Protein AF-A0AAD8EBF3-F1 (afdb_monomer_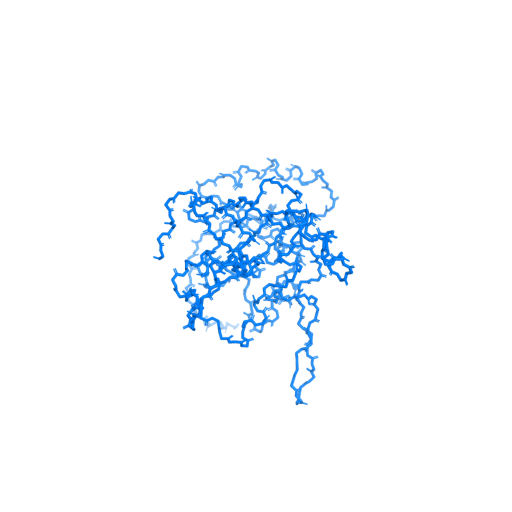lite)

pLDDT: mean 70.5, std 21.65, range [25.44, 96.75]

Organism: Diploptera punctata (NCBI:txid6984)

Secondary structure (DSSP, 8-state):
------------------TTTGGG----S-HHHHHHHHHHHHHHHHSTT-SHHHHHHHHHHHHH-HHHHHHHT-STT--SS-SSTT--HHHHHHHHHS---S--SBSEEEE--TTSPPEEEE-B-S--SSEEEEE-TT--HHHHHHHSPPHHHHS-SSSEEEEEETTEEEEEE-S-TTHHHHHHHHTTTTTT-TTTTTTTT---EEEEEEEETTS-EEEEEEETT----------------GGGS-HHHHHHHTTSTTPEEEESSSPPP-

Foldseek 3Di:
DDDDDDDDDDDDDDDPDPVPPLPLLAPPDDVVSVVVVCVVCVCQLPDVVHCNVVSVLSSLCVNLDVVQQVVQQVDPPDDQADPQPVTQCLSVCSVFQSGSHQFQEEAWDFDDDPPGGTDTRGHRDAQTQEAEFEDAPDDDPVSCNRNQHYCSRLQHQAQKYWYQQNNWTKIKGAPPRCPRVVVVVVVVVVVPCPPVCVVPPVKDWGWMWIATPVGDIWIKTKTLHDDPDDPPDDDDDDPPPCVPPDSVRVRVCSNRVRIDIDTPDDPPDD

InterPro domains:
  IPR025257 Deubiquitinating enzyme MINDY-3/4, conserved domain [PF13898] (44-265)
  IPR025257 Deubiquitinating enzyme MINDY-3/4, conserved domain [SM01174] (14-265)
  IPR039785 Deubiquitinating enzyme MINDY-3/4 [PTHR12473] (42-268)

Structure (mmCIF, N/CA/C/O backbone):
data_AF-A0AAD8EBF3-F1
#
_entry.id   AF-A0AAD8EBF3-F1
#
loop_
_atom_site.group_PDB
_atom_site.id
_atom_site.type_symbol
_atom_site.label_atom_id
_atom_site.label_alt_id
_atom_site.label_comp_id
_atom_site.label_asym_id
_atom_site.label_entity_id
_atom_site.label_seq_id
_atom_site.pdbx_PDB_ins_code
_atom_site.Cartn_x
_atom_site.Cartn_y
_atom_site.Cartn_z
_atom_site.occupancy
_atom_site.B_iso_or_equiv
_atom_site.auth_seq_id
_atom_site.auth_comp_id
_atom_site.auth_asym_id
_atom_site.auth_atom_id
_atom_site.pdbx_PDB_model_num
ATOM 1 N N . MET A 1 1 ? -11.527 18.461 49.316 1.00 34.12 1 MET A N 1
ATOM 2 C CA . MET A 1 1 ? -10.527 17.462 49.733 1.00 34.12 1 MET A CA 1
ATOM 3 C C . MET A 1 1 ? -9.857 16.969 48.468 1.00 34.12 1 MET A C 1
ATOM 5 O O . MET A 1 1 ? -10.525 16.390 47.624 1.00 34.12 1 MET A O 1
ATOM 9 N N . ALA A 1 2 ? -8.606 17.379 48.277 1.00 33.03 2 ALA A N 1
ATOM 10 C CA . ALA A 1 2 ? -7.754 16.949 47.179 1.00 33.03 2 ALA A CA 1
ATOM 11 C C . ALA A 1 2 ? -7.381 15.469 47.341 1.00 33.03 2 ALA A C 1
ATOM 13 O O . ALA A 1 2 ? -7.424 14.970 48.464 1.00 33.03 2 ALA A O 1
ATOM 14 N N . LEU A 1 3 ? -6.998 14.822 46.238 1.00 27.41 3 LEU A N 1
ATOM 15 C CA . LEU A 1 3 ? -5.706 14.142 46.071 1.00 27.41 3 LEU A CA 1
ATOM 16 C C . LEU A 1 3 ? -5.575 13.665 44.606 1.00 27.41 3 LEU A C 1
ATOM 18 O O . LEU A 1 3 ? -6.179 12.683 44.192 1.00 27.41 3 LEU A O 1
ATOM 22 N N . LEU A 1 4 ? -4.787 14.409 43.826 1.00 32.44 4 LEU A N 1
ATOM 23 C CA . LEU A 1 4 ? -3.770 13.833 42.929 1.00 32.44 4 LEU A CA 1
ATOM 24 C C . LEU A 1 4 ? -2.542 13.493 43.817 1.00 32.44 4 LEU A C 1
ATOM 26 O O . LEU A 1 4 ? -2.479 14.086 44.901 1.00 32.44 4 LEU A O 1
ATOM 30 N N . PRO A 1 5 ? -1.558 12.642 43.431 1.00 37.16 5 PRO A N 1
ATOM 31 C CA . PRO A 1 5 ? -1.078 12.456 42.051 1.00 37.16 5 PRO A CA 1
ATOM 32 C C . PRO A 1 5 ? -0.589 11.040 41.668 1.00 37.16 5 PRO A C 1
ATOM 34 O O . PRO A 1 5 ? -0.243 10.226 42.516 1.00 37.16 5 PRO A O 1
ATOM 37 N N . ILE A 1 6 ? -0.441 10.798 40.363 1.00 30.25 6 ILE A N 1
ATOM 38 C CA . ILE A 1 6 ? 0.678 10.004 39.836 1.00 30.25 6 ILE A CA 1
ATOM 39 C C . ILE A 1 6 ? 1.245 10.811 38.666 1.00 30.25 6 ILE A C 1
ATOM 41 O O . ILE A 1 6 ? 0.594 10.970 37.634 1.00 30.25 6 ILE A O 1
ATOM 45 N N . GLU A 1 7 ? 2.413 11.408 38.893 1.00 32.22 7 GLU A N 1
ATOM 46 C CA . GLU A 1 7 ? 3.279 11.903 37.829 1.00 32.22 7 GLU A CA 1
ATOM 47 C C . GLU A 1 7 ? 3.945 10.696 37.165 1.00 32.22 7 GLU A C 1
ATOM 49 O O . GLU A 1 7 ? 4.505 9.859 37.861 1.00 32.22 7 GLU A O 1
ATOM 54 N N . ASP A 1 8 ? 3.944 10.664 35.835 1.00 26.91 8 ASP A N 1
ATOM 55 C CA . ASP A 1 8 ? 5.146 10.303 35.090 1.00 26.91 8 ASP A CA 1
ATOM 56 C C . ASP A 1 8 ? 5.220 11.181 33.839 1.00 26.91 8 ASP A C 1
ATOM 58 O O . ASP A 1 8 ? 4.409 11.112 32.913 1.00 26.91 8 ASP A O 1
ATOM 62 N N . LYS A 1 9 ? 6.183 12.102 33.884 1.00 35.28 9 LYS A N 1
ATOM 63 C CA . LYS A 1 9 ? 6.579 12.976 32.785 1.00 35.28 9 LYS A CA 1
ATOM 64 C C . LYS A 1 9 ? 7.419 12.170 31.805 1.00 35.28 9 LYS A C 1
ATOM 66 O O . LYS A 1 9 ? 8.467 11.678 32.196 1.00 35.28 9 LYS A O 1
ATOM 71 N N . LEU A 1 10 ? 7.031 12.182 30.533 1.00 27.52 10 LEU A N 1
ATOM 72 C CA . LEU A 1 10 ? 7.921 12.266 29.368 1.00 27.52 10 LEU A CA 1
ATOM 73 C C . LEU A 1 10 ? 7.047 12.554 28.136 1.00 27.52 10 LEU A C 1
ATOM 75 O O . LEU A 1 10 ? 6.350 11.681 27.638 1.00 27.52 10 LEU A O 1
ATOM 79 N N . TYR A 1 11 ? 7.056 13.800 27.663 1.00 28.73 11 TYR A N 1
ATOM 80 C CA . TYR A 1 11 ? 7.705 14.183 26.400 1.00 28.73 11 TYR A CA 1
ATOM 81 C C . TYR A 1 11 ? 7.011 15.365 25.695 1.00 28.73 11 TYR A C 1
ATOM 83 O O . TYR A 1 11 ? 5.852 15.311 25.299 1.00 28.73 11 TYR A O 1
ATOM 91 N N . VAL A 1 12 ? 7.813 16.429 25.595 1.00 25.44 12 VAL A N 1
ATOM 92 C CA . VAL A 1 12 ? 7.900 17.525 24.616 1.00 25.44 12 VAL A CA 1
ATOM 93 C C . VAL A 1 12 ? 6.605 18.158 24.102 1.00 25.44 12 VAL A C 1
ATOM 95 O O . VAL A 1 12 ? 5.919 17.672 23.207 1.00 25.44 12 VAL A O 1
ATOM 98 N N . GLY A 1 13 ? 6.364 19.370 24.607 1.00 33.78 13 GLY A N 1
ATOM 99 C CA . GLY A 1 13 ? 5.485 20.334 23.972 1.00 33.78 13 GLY A CA 1
ATOM 100 C C . GLY A 1 13 ? 6.110 20.882 22.694 1.00 33.78 13 GLY A C 1
ATOM 101 O O . GLY A 1 13 ? 7.195 21.442 22.738 1.00 33.78 13 GLY A O 1
ATOM 102 N N . HIS A 1 14 ? 5.391 20.730 21.586 1.00 30.55 14 HIS A N 1
ATOM 103 C CA . HIS A 1 14 ? 5.229 21.729 20.530 1.00 30.55 14 HIS A CA 1
ATOM 104 C C . HIS A 1 14 ? 4.191 21.213 19.535 1.00 30.55 14 HIS A C 1
ATOM 106 O O . HIS A 1 14 ? 4.546 20.647 18.518 1.00 30.55 14 HIS A O 1
ATOM 112 N N . PHE A 1 15 ? 2.905 21.439 19.796 1.00 29.00 15 PHE A N 1
ATOM 113 C CA . PHE A 1 15 ? 1.927 21.561 18.715 1.00 29.00 15 PHE A CA 1
ATOM 114 C C . PHE A 1 15 ? 0.886 22.587 19.145 1.00 29.00 15 PHE A C 1
ATOM 116 O O . PHE A 1 15 ? 0.034 22.324 19.992 1.00 29.00 15 PHE A O 1
ATOM 123 N N . HIS A 1 16 ? 0.989 23.792 18.580 1.00 26.45 16 HIS A N 1
ATOM 124 C CA . HIS A 1 16 ? -0.084 24.775 18.624 1.00 26.45 16 HIS A CA 1
ATOM 125 C C . HIS A 1 16 ? -1.284 24.188 17.878 1.00 26.45 16 HIS A C 1
ATOM 127 O O . HIS A 1 16 ? -1.422 24.298 16.663 1.00 26.45 16 HIS A O 1
ATOM 133 N N . PHE A 1 17 ? -2.139 23.506 18.630 1.00 36.06 17 PHE A N 1
ATOM 134 C CA . PHE A 1 17 ? -3.442 23.059 18.183 1.00 36.06 17 PHE A CA 1
ATOM 135 C C . PHE A 1 17 ? -4.265 24.323 17.918 1.00 36.06 17 PHE A C 1
ATOM 137 O O . PHE A 1 17 ? -4.613 25.025 18.863 1.00 36.06 17 PHE A O 1
ATOM 144 N N . PHE A 1 18 ? -4.528 24.670 16.655 1.00 35.97 18 PHE A N 1
ATOM 145 C CA . PHE A 1 18 ? -5.465 25.746 16.323 1.00 35.97 18 PHE A CA 1
ATOM 146 C C . PHE A 1 18 ? -6.891 25.207 16.515 1.00 35.97 18 PHE A C 1
ATOM 148 O O . PHE A 1 18 ? -7.399 24.528 15.621 1.00 35.97 18 PHE A O 1
ATOM 155 N N . PRO A 1 19 ? -7.576 25.490 17.641 1.00 36.47 19 PRO A N 1
ATOM 156 C CA . PRO A 1 19 ? -8.791 24.767 18.032 1.00 36.47 19 PRO A CA 1
ATOM 157 C C . PRO A 1 19 ? -9.993 25.081 17.129 1.00 36.47 19 PRO A C 1
ATOM 159 O O . PRO A 1 19 ? -10.991 24.372 17.153 1.00 36.47 19 PRO A O 1
ATOM 162 N N . ASN A 1 20 ? -9.889 26.135 16.311 1.00 36.44 20 ASN A N 1
ATOM 163 C CA . ASN A 1 20 ? -11.008 26.705 15.562 1.00 36.44 20 ASN A CA 1
ATOM 164 C C . ASN A 1 20 ? -10.973 26.429 14.047 1.00 36.44 20 ASN A C 1
ATOM 166 O O . ASN A 1 20 ? -11.857 26.908 13.341 1.00 36.44 20 ASN A O 1
ATOM 170 N N . LYS A 1 21 ? -9.977 25.695 13.523 1.00 41.97 21 LYS A N 1
ATOM 171 C CA . LYS A 1 21 ? -9.887 25.370 12.079 1.00 41.97 21 LYS A CA 1
ATOM 172 C C . LYS A 1 21 ? -10.129 23.892 11.750 1.00 41.97 21 LYS A C 1
ATOM 174 O O . LYS A 1 21 ? -10.466 23.573 10.615 1.00 41.97 21 LYS A O 1
ATOM 179 N N . THR A 1 22 ? -10.014 22.996 12.726 1.00 41.78 22 THR A N 1
ATOM 180 C CA . THR A 1 22 ? -10.094 21.537 12.517 1.00 41.78 22 THR A CA 1
ATOM 181 C C . THR A 1 22 ? -11.527 20.996 12.463 1.00 41.78 22 THR A C 1
ATOM 183 O O . THR A 1 22 ? -11.740 19.848 12.084 1.00 41.78 22 THR A O 1
ATOM 186 N N . SER A 1 23 ? -12.528 21.815 12.794 1.00 36.41 23 SER A N 1
ATOM 187 C CA . SER A 1 23 ? -13.951 21.446 12.805 1.00 36.41 23 SER A CA 1
ATOM 188 C C . SER A 1 23 ? -14.561 21.206 11.416 1.00 36.41 23 SER A C 1
ATOM 190 O O . SER A 1 23 ? -15.678 20.703 11.331 1.00 36.41 23 SER A O 1
ATOM 192 N N . TYR A 1 24 ? -13.833 21.497 10.334 1.00 41.88 24 TYR A N 1
ATOM 193 C CA . TYR A 1 24 ? -14.292 21.293 8.951 1.00 41.88 24 TYR A CA 1
ATOM 194 C C . TYR A 1 24 ? -13.655 20.091 8.252 1.00 41.88 24 TYR A C 1
ATOM 196 O O . TYR A 1 24 ? -13.873 19.880 7.062 1.00 41.88 24 TYR A O 1
ATOM 204 N N . LEU A 1 25 ? -12.893 19.272 8.975 1.00 43.19 25 LEU A N 1
ATOM 205 C CA . LEU A 1 25 ? -12.173 18.133 8.414 1.00 43.19 25 LEU A CA 1
ATOM 206 C C . LEU A 1 25 ? -13.073 16.888 8.273 1.00 43.19 25 LEU A C 1
ATOM 208 O O . LEU A 1 25 ? -12.715 15.783 8.668 1.00 43.19 25 LEU A O 1
ATOM 212 N N . CYS A 1 26 ? -14.279 17.089 7.742 1.00 36.69 26 CYS A N 1
ATOM 213 C CA . CYS A 1 26 ? -15.182 16.029 7.321 1.00 36.69 26 CYS A CA 1
ATOM 214 C C . CYS A 1 26 ? -15.235 16.070 5.796 1.00 36.69 26 CYS A C 1
ATOM 216 O O . CYS A 1 26 ? -15.809 16.994 5.217 1.00 36.69 26 CYS A O 1
ATOM 218 N N . ILE A 1 27 ? -14.624 15.086 5.131 1.00 43.16 27 ILE A N 1
ATOM 219 C CA . ILE A 1 27 ? -14.721 14.945 3.675 1.00 43.16 27 ILE A CA 1
ATOM 220 C C . ILE A 1 27 ? -16.112 14.372 3.367 1.00 43.16 27 ILE A C 1
ATOM 222 O O . ILE A 1 27 ? -16.281 13.192 3.071 1.00 43.16 27 ILE A O 1
ATOM 226 N N . SER A 1 28 ? -17.148 15.203 3.495 1.00 36.84 28 SER A N 1
ATOM 227 C CA . SER A 1 28 ? -18.494 14.867 3.036 1.00 36.84 28 SER A CA 1
ATOM 228 C C . SER A 1 28 ? -18.670 15.388 1.613 1.00 36.84 28 SER A C 1
ATOM 230 O O . SER A 1 28 ? -18.714 16.602 1.434 1.00 36.84 28 SER A O 1
ATOM 232 N N . GLY A 1 29 ? -18.746 14.467 0.645 1.00 39.53 29 GLY A N 1
ATOM 233 C CA . GLY A 1 29 ? -19.371 14.485 -0.699 1.00 39.53 29 GLY A CA 1
ATOM 234 C C . GLY A 1 29 ? -19.549 15.756 -1.552 1.00 39.53 29 GLY A C 1
ATOM 235 O O . GLY A 1 29 ? -20.146 15.655 -2.617 1.00 39.53 29 GLY A O 1
ATOM 236 N N . ASN A 1 30 ? -19.077 16.934 -1.153 1.00 39.66 30 ASN A N 1
ATOM 237 C CA . ASN A 1 30 ? -19.271 18.201 -1.847 1.00 39.66 30 ASN A CA 1
ATOM 238 C C . ASN A 1 30 ? -17.920 18.691 -2.377 1.00 39.66 30 ASN A C 1
ATOM 240 O O . ASN A 1 30 ? -17.113 19.259 -1.639 1.00 39.66 30 ASN A O 1
ATOM 244 N N . CYS A 1 31 ? -17.677 18.485 -3.673 1.00 41.56 31 CYS A N 1
ATOM 245 C CA . CYS A 1 31 ? -16.420 18.820 -4.352 1.00 41.56 31 CYS A CA 1
ATOM 246 C C . CYS A 1 31 ? -16.008 20.298 -4.189 1.00 41.56 31 CYS A C 1
ATOM 248 O O . CYS A 1 31 ? -14.820 20.606 -4.155 1.00 41.56 31 CYS A O 1
ATOM 250 N N . ASN A 1 32 ? -16.974 21.207 -4.013 1.00 42.41 32 ASN A N 1
ATOM 251 C CA . ASN A 1 32 ? -16.706 22.635 -3.819 1.00 42.41 32 ASN A CA 1
ATOM 252 C C . ASN A 1 32 ? -16.064 22.941 -2.453 1.00 42.41 32 ASN A C 1
ATOM 254 O O . ASN A 1 32 ? -15.163 23.770 -2.382 1.00 42.41 32 ASN A O 1
ATOM 258 N N . LEU A 1 33 ? -16.463 22.249 -1.377 1.00 50.31 33 LEU A N 1
ATOM 259 C CA . LEU A 1 33 ? -15.840 22.416 -0.054 1.00 50.31 33 LEU A CA 1
ATOM 260 C C . LEU A 1 33 ? -14.400 21.900 -0.042 1.00 50.31 33 LEU A C 1
ATOM 262 O O . LEU A 1 33 ? -13.540 22.535 0.558 1.00 50.31 33 LEU A O 1
ATOM 266 N N . PHE A 1 34 ? -14.132 20.798 -0.746 1.00 48.59 34 PHE A N 1
ATOM 267 C CA . PHE A 1 34 ? -12.778 20.271 -0.908 1.00 48.59 34 PHE A CA 1
ATOM 268 C C . PHE A 1 34 ? -11.872 21.258 -1.656 1.00 48.59 34 PHE A C 1
ATOM 270 O O . PHE A 1 34 ? -10.749 21.497 -1.228 1.00 48.59 34 PHE A O 1
ATOM 277 N N . TYR A 1 35 ? -12.376 21.893 -2.717 1.00 48.53 35 TYR A N 1
ATOM 278 C CA . TYR A 1 35 ? -11.633 22.898 -3.479 1.00 48.53 35 TYR A CA 1
ATOM 279 C C . TYR A 1 35 ? -11.293 24.150 -2.649 1.00 48.53 35 TYR A C 1
ATOM 281 O O . TYR A 1 35 ? -10.143 24.586 -2.642 1.00 48.53 35 TYR A O 1
ATOM 289 N N . TYR A 1 36 ? -12.255 24.700 -1.895 1.00 52.25 36 TYR A N 1
ATOM 290 C CA . TYR A 1 36 ? -11.995 25.849 -1.014 1.00 52.25 36 TYR A CA 1
ATOM 291 C C . TYR A 1 36 ? -11.087 25.494 0.169 1.00 52.25 36 TYR A C 1
ATOM 293 O O . TYR A 1 36 ? -10.229 26.293 0.539 1.00 52.25 36 TYR A O 1
ATOM 301 N N . PHE A 1 37 ? -11.244 24.299 0.742 1.00 59.44 37 PHE A N 1
ATOM 302 C CA . PHE A 1 37 ? -10.369 23.786 1.795 1.00 59.44 37 PHE A CA 1
ATOM 303 C C . PHE A 1 37 ? -8.932 23.626 1.291 1.00 59.44 37 PHE A C 1
ATOM 305 O O . PHE A 1 37 ? -8.002 24.100 1.942 1.00 59.44 37 PHE A O 1
ATOM 312 N N . TYR A 1 38 ? -8.768 23.021 0.109 1.00 56.59 38 TYR A N 1
ATOM 313 C CA . TYR A 1 38 ? -7.481 22.875 -0.555 1.00 56.59 38 TYR A CA 1
ATOM 314 C C . TYR A 1 38 ? -6.855 24.249 -0.773 1.00 56.59 38 TYR A C 1
ATOM 316 O O . TYR A 1 38 ? -5.818 24.509 -0.193 1.00 56.59 38 TYR A O 1
ATOM 324 N N . LEU A 1 39 ? -7.510 25.189 -1.461 1.00 57.69 39 LEU A N 1
ATOM 325 C CA . LEU A 1 39 ? -6.940 26.524 -1.704 1.00 57.69 39 LEU A CA 1
ATOM 326 C C . LEU A 1 39 ? -6.590 27.311 -0.429 1.00 57.69 39 LEU A C 1
ATOM 328 O O . LEU A 1 39 ? -5.615 28.058 -0.425 1.00 57.69 39 LEU A O 1
ATOM 332 N N . PHE A 1 40 ? -7.367 27.167 0.648 1.00 58.28 40 PHE A N 1
ATOM 333 C CA . PHE A 1 40 ? -7.144 27.920 1.886 1.00 58.28 40 PHE A CA 1
ATOM 334 C C . PHE A 1 40 ? -6.034 27.332 2.771 1.00 58.28 40 PHE A C 1
ATOM 336 O O . PHE A 1 40 ? -5.461 28.047 3.592 1.00 58.28 40 PHE A O 1
ATOM 343 N N . ILE A 1 41 ? -5.744 26.034 2.637 1.00 63.22 41 ILE A N 1
ATOM 344 C CA . ILE A 1 41 ? -4.797 25.309 3.502 1.00 63.22 41 ILE A CA 1
ATOM 345 C C . ILE A 1 41 ? -3.606 24.772 2.697 1.00 63.22 41 ILE A C 1
ATOM 347 O O . ILE A 1 41 ? -2.627 24.348 3.290 1.00 63.22 41 ILE A O 1
ATOM 351 N N . PHE A 1 42 ? -3.623 24.865 1.365 1.00 65.31 42 PHE A N 1
ATOM 352 C CA . PHE A 1 42 ? -2.561 24.412 0.458 1.00 65.31 42 PHE A CA 1
ATOM 353 C C . PHE A 1 42 ? -1.181 24.918 0.874 1.00 65.31 42 PHE A C 1
ATOM 355 O O . PHE A 1 42 ? -0.262 24.125 1.032 1.00 65.31 42 PHE A O 1
ATOM 362 N N . PHE A 1 43 ? -1.064 26.208 1.197 1.00 64.81 43 PHE A N 1
ATOM 363 C CA . PHE A 1 43 ? 0.190 26.775 1.697 1.00 64.81 43 PHE A CA 1
ATOM 364 C C . PHE A 1 43 ? 0.668 26.132 3.009 1.00 64.81 43 PHE A C 1
ATOM 366 O O . PHE A 1 43 ? 1.861 26.038 3.238 1.00 64.81 43 PHE A O 1
ATOM 373 N N . GLN A 1 44 ? -0.240 25.638 3.856 1.00 64.50 44 GLN A N 1
ATOM 374 C CA . GLN A 1 44 ? 0.099 24.895 5.075 1.00 64.50 44 GLN A CA 1
ATOM 375 C C . GLN A 1 44 ? 0.523 23.442 4.786 1.00 64.50 44 GLN A C 1
ATOM 377 O O . GLN A 1 44 ? 1.168 22.821 5.632 1.00 64.50 44 GLN A O 1
ATOM 382 N N . PHE A 1 45 ? 0.133 22.892 3.629 1.00 65.50 45 PHE A N 1
ATOM 383 C CA . PHE A 1 45 ? 0.573 21.580 3.148 1.00 65.50 45 PHE A CA 1
ATOM 384 C C . PHE A 1 45 ? 1.951 21.629 2.484 1.00 65.50 45 PHE A C 1
ATOM 386 O O . PHE A 1 45 ? 2.674 20.642 2.577 1.00 65.50 45 PHE A O 1
ATOM 393 N N . GLU A 1 46 ? 2.289 22.742 1.829 1.00 67.00 46 GLU A N 1
ATOM 394 C CA . GLU A 1 46 ? 3.549 22.916 1.092 1.00 67.00 46 GLU A CA 1
ATOM 395 C C . GLU A 1 46 ? 4.681 23.559 1.899 1.00 67.00 46 GLU A C 1
ATOM 397 O O . GLU A 1 46 ? 5.827 23.513 1.462 1.00 67.00 46 GLU A O 1
ATOM 402 N N . ASP A 1 47 ? 4.384 24.167 3.051 1.00 70.12 47 ASP A N 1
ATOM 403 C CA . ASP A 1 47 ? 5.419 24.746 3.912 1.00 70.12 47 ASP A CA 1
ATOM 404 C C . ASP A 1 47 ? 6.408 23.652 4.360 1.00 70.12 47 ASP A C 1
ATOM 406 O O . ASP A 1 47 ? 5.996 22.529 4.657 1.00 70.12 47 ASP A O 1
ATOM 410 N N . GLU A 1 48 ? 7.704 23.956 4.435 1.00 68.31 48 GLU A N 1
ATOM 411 C CA . GLU A 1 48 ? 8.737 23.039 4.937 1.00 68.31 48 GLU A CA 1
ATOM 412 C C . GLU A 1 48 ? 9.397 23.663 6.180 1.00 68.31 48 GLU A C 1
ATOM 414 O O . GLU A 1 48 ? 9.993 24.737 6.062 1.00 68.31 48 GLU A O 1
ATOM 419 N N . PRO A 1 49 ? 9.328 23.043 7.381 1.00 63.69 49 PRO A N 1
ATOM 420 C CA . PRO A 1 49 ? 8.666 21.784 7.754 1.00 63.69 49 PRO A CA 1
ATOM 421 C C . PRO A 1 49 ? 7.191 21.989 8.169 1.00 63.69 49 PRO A C 1
ATOM 423 O O . PRO A 1 49 ? 6.880 22.306 9.320 1.00 63.69 49 PRO A O 1
ATOM 426 N N . GLY A 1 50 ? 6.255 21.808 7.240 1.00 68.12 50 GLY A N 1
ATOM 427 C CA . GLY A 1 50 ? 4.826 22.039 7.448 1.00 68.12 50 GLY A CA 1
ATOM 428 C C . GLY A 1 50 ? 4.070 20.817 7.985 1.00 68.12 50 GLY A C 1
ATOM 429 O O . GLY A 1 50 ? 4.464 19.670 7.770 1.00 68.12 50 GLY A O 1
ATOM 430 N N . PRO A 1 51 ? 2.924 21.018 8.661 1.00 78.50 51 PRO A N 1
ATOM 431 C CA . PRO A 1 51 ? 2.129 19.943 9.257 1.00 78.50 51 PRO A CA 1
ATOM 432 C C . PRO A 1 51 ? 1.244 19.195 8.239 1.00 78.50 51 PRO A C 1
ATOM 434 O O . PRO A 1 51 ? 0.274 18.548 8.636 1.00 78.50 51 PRO A O 1
ATOM 437 N N . GLY A 1 52 ? 1.517 19.297 6.935 1.00 78.75 52 GLY A N 1
ATOM 438 C CA . GLY A 1 52 ? 0.633 18.809 5.874 1.00 78.75 52 GLY A CA 1
ATOM 439 C C . GLY A 1 52 ? 0.281 17.324 5.996 1.00 78.75 52 GLY A C 1
ATOM 440 O O . GLY A 1 52 ? -0.893 16.953 6.022 1.00 78.75 52 GLY A O 1
ATOM 441 N N . SER A 1 53 ? 1.281 16.462 6.163 1.00 78.81 53 SER A N 1
ATOM 442 C CA . SER A 1 53 ? 1.075 15.017 6.346 1.00 78.81 53 SER A CA 1
ATOM 443 C C . SER A 1 53 ? 0.207 14.698 7.573 1.00 78.81 53 SER A C 1
ATOM 445 O O . SER A 1 53 ? -0.708 13.875 7.494 1.00 78.81 53 SER A O 1
ATOM 447 N N . LEU A 1 54 ? 0.421 15.408 8.685 1.00 82.56 54 LEU A N 1
ATOM 448 C CA . LEU A 1 54 ? -0.379 15.272 9.905 1.00 82.56 54 LEU A CA 1
ATOM 449 C C . LEU A 1 54 ? -1.826 15.727 9.696 1.00 82.56 54 LEU A C 1
ATOM 451 O O . LEU A 1 54 ? -2.749 15.061 10.160 1.00 82.56 54 LEU A O 1
ATOM 455 N N . LEU A 1 55 ? -2.046 16.837 8.987 1.00 82.31 55 LEU A N 1
ATOM 456 C CA . LEU A 1 55 ? -3.390 17.329 8.676 1.00 82.31 55 LEU A CA 1
ATOM 457 C C . LEU A 1 55 ? -4.168 16.327 7.813 1.00 82.31 55 LEU A C 1
ATOM 459 O O . LEU A 1 55 ? -5.341 16.071 8.092 1.00 82.31 55 LEU A O 1
ATOM 463 N N . ILE A 1 56 ? -3.517 15.709 6.822 1.00 82.06 56 ILE A N 1
ATOM 464 C CA . ILE A 1 56 ? -4.116 14.619 6.037 1.00 82.06 56 ILE A CA 1
ATOM 465 C C . ILE A 1 56 ? -4.457 13.428 6.936 1.00 82.06 56 ILE A C 1
ATOM 467 O O . ILE A 1 56 ? -5.586 12.937 6.879 1.00 82.06 56 ILE A O 1
ATOM 471 N N . LEU A 1 57 ? -3.546 12.994 7.809 1.00 86.00 57 LEU A N 1
ATOM 472 C CA . LEU A 1 57 ? -3.813 11.879 8.719 1.00 86.00 57 LEU A CA 1
ATOM 473 C C . LEU A 1 57 ? -5.014 12.167 9.628 1.00 86.00 57 LEU A C 1
ATOM 475 O O . LEU A 1 57 ? -5.929 11.346 9.728 1.00 86.00 57 LEU A O 1
ATOM 479 N N . TYR A 1 58 ? -5.061 13.352 10.241 1.00 84.69 58 TYR A N 1
ATOM 480 C CA . TYR A 1 58 ? -6.212 13.763 11.040 1.00 84.69 58 TYR A CA 1
ATOM 481 C C . TYR A 1 58 ? -7.496 13.762 10.208 1.00 84.69 58 TYR A C 1
ATOM 483 O O . TYR A 1 58 ? -8.530 13.321 10.705 1.00 84.69 58 TYR A O 1
ATOM 491 N N . SER A 1 59 ? -7.444 14.173 8.937 1.00 83.31 59 SER A N 1
ATOM 492 C CA . SER A 1 59 ? -8.622 14.177 8.060 1.00 83.31 59 SER A CA 1
ATOM 493 C C . SER A 1 59 ? -9.187 12.785 7.832 1.00 83.31 59 SER A C 1
ATOM 495 O O . SER A 1 59 ? -10.401 12.587 7.932 1.00 83.31 59 SER A O 1
ATOM 497 N N . ALA A 1 60 ? -8.313 11.802 7.623 1.00 85.06 60 ALA A N 1
ATOM 498 C CA . ALA A 1 60 ? -8.706 10.414 7.464 1.00 85.06 60 ALA A CA 1
ATOM 499 C C . ALA A 1 60 ? -9.282 9.849 8.773 1.00 85.06 60 ALA A C 1
ATOM 501 O O . ALA A 1 60 ? -10.346 9.225 8.765 1.00 85.06 60 ALA A O 1
ATOM 502 N N . VAL A 1 61 ? -8.641 10.138 9.913 1.00 86.25 61 VAL A N 1
ATOM 503 C CA . VAL A 1 61 ? -9.102 9.705 11.243 1.00 86.25 61 VAL A CA 1
ATOM 504 C C . VAL A 1 61 ? -10.471 10.292 11.584 1.00 86.25 61 VAL A C 1
ATOM 506 O O . VAL A 1 61 ? -11.344 9.561 12.054 1.00 86.25 61 VAL A O 1
ATOM 509 N N . PHE A 1 62 ? -10.698 11.584 11.335 1.00 84.25 62 PHE A N 1
ATOM 510 C CA . PHE A 1 62 ? -11.991 12.221 11.593 1.00 84.25 62 PHE A CA 1
ATOM 511 C C . PHE A 1 62 ? -13.076 11.739 10.628 1.00 84.25 62 PHE A C 1
ATOM 513 O O . PHE A 1 62 ? -14.195 11.483 11.071 1.00 84.25 62 PHE A O 1
ATOM 520 N N . THR A 1 63 ? -12.742 11.522 9.352 1.00 83.38 63 THR A N 1
ATOM 521 C CA . THR A 1 63 ? -13.683 10.986 8.354 1.00 83.38 63 THR A CA 1
ATOM 522 C C . THR A 1 63 ? -14.120 9.557 8.697 1.00 83.38 63 THR A C 1
ATOM 524 O O . THR A 1 63 ? -15.303 9.227 8.597 1.00 83.38 63 THR A O 1
ATOM 527 N N . ARG A 1 64 ? -13.199 8.701 9.162 1.00 87.06 64 ARG A N 1
ATOM 528 C CA . ARG A 1 64 ? -13.536 7.352 9.649 1.00 87.06 64 ARG A CA 1
ATOM 529 C C . ARG A 1 64 ? -14.245 7.392 11.006 1.00 87.06 64 ARG A C 1
ATOM 531 O O . ARG A 1 64 ? -15.162 6.602 11.236 1.00 87.06 64 ARG A O 1
ATOM 538 N N . GLY A 1 65 ? -13.853 8.324 11.870 1.00 83.50 65 GLY A N 1
ATOM 539 C CA . GLY A 1 65 ? -14.338 8.514 13.234 1.00 83.50 65 GLY A CA 1
ATOM 540 C C . GLY A 1 65 ? -13.490 7.763 14.265 1.00 83.50 65 GLY A C 1
ATOM 541 O O . GLY A 1 65 ? -13.269 6.559 14.142 1.00 83.50 65 GLY A O 1
ATOM 542 N N . ILE A 1 66 ? -13.071 8.453 15.332 1.00 87.12 66 ILE A N 1
ATOM 543 C CA . ILE A 1 66 ? -12.148 7.925 16.359 1.00 87.12 66 ILE A CA 1
ATOM 544 C C . ILE A 1 66 ? -12.597 6.576 16.956 1.00 87.12 66 ILE A C 1
ATOM 546 O O . ILE A 1 66 ? -11.762 5.673 17.030 1.00 87.12 66 ILE A O 1
ATOM 550 N N . PRO A 1 67 ? -13.872 6.367 17.357 1.00 89.88 67 PRO A N 1
ATOM 551 C CA . PRO A 1 67 ? -14.294 5.076 17.906 1.00 89.88 67 PRO A CA 1
ATOM 552 C C . PRO A 1 67 ? -14.159 3.930 16.899 1.00 89.88 67 PRO A C 1
ATOM 554 O O . PRO A 1 67 ? -13.808 2.818 17.276 1.00 89.88 67 PRO A O 1
ATOM 557 N N . ARG A 1 68 ? -14.398 4.210 15.610 1.00 89.25 68 ARG A N 1
ATOM 558 C CA . ARG A 1 68 ? -14.272 3.223 14.534 1.00 89.25 68 ARG A CA 1
ATOM 559 C C . ARG A 1 68 ? -12.815 2.927 14.215 1.00 89.25 68 ARG A C 1
ATOM 561 O O . ARG A 1 68 ? -12.491 1.767 14.048 1.00 89.25 68 ARG A O 1
ATOM 568 N N . VAL A 1 69 ? -11.942 3.937 14.206 1.00 90.31 69 VAL A N 1
ATOM 569 C CA . VAL A 1 69 ? -10.492 3.724 14.058 1.00 90.31 69 VAL A CA 1
ATOM 570 C C . VAL A 1 69 ? -9.960 2.842 15.188 1.00 90.31 69 VAL A C 1
ATO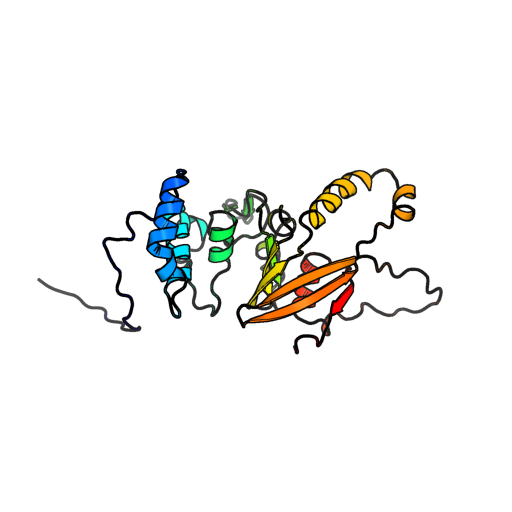M 572 O O . VAL A 1 69 ? -9.230 1.899 14.923 1.00 90.31 69 VAL A O 1
ATOM 575 N N . LYS A 1 70 ? -10.364 3.091 16.442 1.00 90.12 70 LYS A N 1
ATOM 576 C CA . LYS A 1 70 ? -9.971 2.238 17.577 1.00 90.12 70 LYS A CA 1
ATOM 577 C C . LYS A 1 70 ? -10.469 0.799 17.434 1.00 90.12 70 LYS A C 1
ATOM 579 O O . LYS A 1 70 ? -9.730 -0.115 17.765 1.00 90.12 70 LYS A O 1
ATOM 584 N N . ALA A 1 71 ? -11.695 0.613 16.947 1.00 90.50 71 ALA A N 1
ATOM 585 C CA . ALA A 1 71 ? -12.241 -0.714 16.676 1.00 90.50 71 ALA A CA 1
ATOM 586 C C . ALA A 1 71 ? -11.534 -1.410 15.498 1.00 90.50 71 ALA A C 1
ATOM 588 O O . ALA A 1 71 ? -11.325 -2.612 15.553 1.00 90.50 71 ALA A O 1
ATOM 589 N N . ASP A 1 72 ? -11.140 -0.665 14.459 1.00 91.88 72 ASP A N 1
ATOM 590 C CA . ASP A 1 72 ? -10.445 -1.208 13.284 1.00 91.88 72 ASP A CA 1
ATOM 591 C C . ASP A 1 72 ? -9.060 -1.781 13.635 1.00 91.88 72 ASP A C 1
ATOM 593 O O . ASP A 1 72 ? -8.623 -2.723 12.983 1.00 91.88 72 ASP A O 1
ATOM 597 N N . LEU A 1 73 ? -8.379 -1.226 14.648 1.00 89.31 73 LEU A N 1
ATOM 598 C CA . LEU A 1 73 ? -7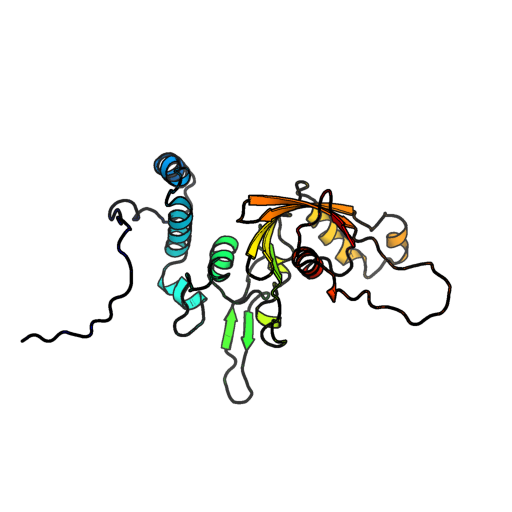.039 -1.666 15.060 1.00 89.31 73 LEU A CA 1
ATOM 599 C C . LEU A 1 73 ? -7.020 -3.072 15.677 1.00 89.31 73 LEU A C 1
ATOM 601 O O . LEU A 1 73 ? -5.941 -3.646 15.762 1.00 89.31 73 LEU A O 1
ATOM 605 N N . ASP A 1 74 ? -8.174 -3.581 16.124 1.00 82.19 74 ASP A N 1
ATOM 606 C CA . ASP A 1 74 ? -8.400 -4.948 16.632 1.00 82.19 74 ASP A CA 1
ATOM 607 C C . ASP A 1 74 ? -7.347 -5.463 17.642 1.00 82.19 74 ASP A C 1
ATOM 609 O O . ASP A 1 74 ? -7.030 -6.647 17.717 1.00 82.19 74 ASP A O 1
ATOM 613 N N . ILE A 1 75 ? -6.766 -4.546 18.425 1.00 72.38 75 ILE A N 1
ATOM 614 C CA . ILE A 1 75 ? -5.757 -4.828 19.452 1.00 72.38 75 ILE A CA 1
ATOM 615 C C . ILE A 1 75 ? -6.140 -4.080 20.726 1.00 72.38 75 ILE A C 1
ATOM 617 O O . ILE A 1 75 ? -6.394 -2.869 20.715 1.00 72.38 75 ILE A O 1
ATOM 621 N N . GLU A 1 76 ? -6.113 -4.789 21.852 1.00 58.00 76 GLU A N 1
ATOM 622 C CA . GLU A 1 76 ? -6.306 -4.223 23.182 1.00 58.00 76 GLU A CA 1
ATOM 623 C C . GLU A 1 76 ? -5.130 -3.270 23.490 1.00 58.00 76 GLU A C 1
ATOM 625 O O . GLU A 1 76 ? -4.065 -3.695 23.926 1.00 58.00 76 GLU A O 1
ATOM 630 N N . LYS A 1 77 ? -5.320 -1.965 23.215 1.00 60.69 77 LYS A N 1
ATOM 631 C CA . LYS A 1 77 ? -4.323 -0.859 23.233 1.00 60.69 77 LYS A CA 1
ATOM 632 C C . LYS A 1 77 ? -3.572 -0.592 21.918 1.00 60.69 77 LYS A C 1
ATOM 634 O O . LYS A 1 77 ? -2.531 0.063 21.942 1.00 60.69 77 LYS A O 1
ATOM 639 N N . GLY A 1 78 ? -4.114 -1.005 20.774 1.00 67.31 78 GLY A N 1
ATOM 640 C CA . GLY A 1 78 ? -3.583 -0.599 19.471 1.00 67.31 78 GLY A CA 1
ATOM 641 C C . GLY A 1 78 ? -3.500 0.928 19.343 1.00 67.31 78 GLY A C 1
ATOM 642 O O . GLY A 1 78 ? -4.470 1.644 19.606 1.00 67.31 78 GLY A O 1
ATOM 643 N N . GLN A 1 79 ? -2.336 1.433 18.936 1.00 78.31 79 GLN A N 1
ATOM 644 C CA . GLN A 1 79 ? -2.130 2.838 18.592 1.00 78.31 79 GLN A CA 1
ATOM 645 C C . GLN A 1 79 ? -1.936 2.953 17.082 1.00 78.31 79 GLN A C 1
ATOM 647 O O . GLN A 1 79 ? -1.213 2.162 16.484 1.00 78.31 79 GLN A O 1
ATOM 652 N N . LEU A 1 80 ? -2.585 3.941 16.461 1.00 82.88 80 LEU A N 1
ATOM 653 C CA . LEU A 1 80 ? -2.424 4.192 15.026 1.00 82.88 80 LEU A CA 1
ATOM 654 C C . LEU A 1 80 ? -1.011 4.702 14.705 1.00 82.88 80 LEU A C 1
ATOM 656 O O . LEU A 1 80 ? -0.426 4.315 13.700 1.00 82.88 80 LEU A O 1
ATOM 660 N N . VAL A 1 81 ? -0.465 5.547 15.580 1.00 83.06 81 VAL A N 1
ATOM 661 C CA . VAL A 1 81 ? 0.931 5.990 15.545 1.00 83.06 81 VAL A CA 1
ATOM 662 C C . VAL A 1 81 ? 1.672 5.218 16.628 1.00 83.06 81 VAL A C 1
ATOM 664 O O . VAL A 1 81 ? 1.360 5.357 17.808 1.00 83.06 81 VAL A O 1
ATOM 667 N N . THR A 1 82 ? 2.596 4.364 16.208 1.00 77.50 82 THR A N 1
ATOM 668 C CA . THR A 1 82 ? 3.388 3.473 17.067 1.00 77.50 82 THR A CA 1
ATOM 669 C C . THR A 1 82 ? 4.814 3.998 17.231 1.00 77.50 82 THR A C 1
ATOM 671 O O . THR A 1 82 ? 5.193 4.958 16.571 1.00 77.50 82 THR A O 1
ATOM 674 N N . SER A 1 83 ? 5.636 3.330 18.043 1.00 72.75 83 SER A N 1
ATOM 675 C CA . SER A 1 83 ? 7.073 3.625 18.171 1.00 72.75 83 SER A CA 1
ATOM 676 C C . SER A 1 83 ? 7.923 3.212 16.959 1.00 72.75 83 SER A C 1
ATOM 678 O O . SER A 1 83 ? 9.119 3.472 16.952 1.00 72.75 83 SER A O 1
ATOM 680 N N . VAL A 1 84 ? 7.333 2.541 15.963 1.00 72.38 84 VAL A N 1
ATOM 681 C CA . VAL A 1 84 ? 7.989 2.223 14.684 1.00 72.38 84 VAL A CA 1
ATOM 682 C C . VAL A 1 84 ? 8.336 3.523 13.959 1.00 72.38 84 VAL A C 1
ATOM 684 O O . VAL A 1 84 ? 7.445 4.347 13.757 1.00 72.38 84 VAL A O 1
ATOM 687 N N . GLU A 1 85 ? 9.599 3.683 13.557 1.00 70.69 85 GLU A N 1
ATOM 688 C CA . GLU A 1 85 ? 10.146 4.944 13.026 1.00 70.69 85 GLU A CA 1
ATOM 689 C C . GLU A 1 85 ? 9.361 5.493 11.830 1.00 70.69 85 GLU A C 1
ATOM 691 O O . GLU A 1 85 ? 9.060 6.684 11.789 1.00 70.69 85 GLU A O 1
ATOM 696 N N . GLU A 1 86 ? 8.951 4.629 10.900 1.00 75.69 86 GLU A N 1
ATOM 697 C CA . GLU A 1 86 ? 8.176 5.046 9.724 1.00 75.69 86 GLU A CA 1
ATOM 698 C C . GLU A 1 86 ? 6.656 4.860 9.870 1.00 75.69 86 GLU A C 1
ATOM 700 O O . GLU A 1 86 ? 5.879 5.137 8.955 1.00 75.69 86 GLU A O 1
ATOM 705 N N . GLY A 1 87 ? 6.208 4.437 11.053 1.00 78.44 87 GLY A N 1
ATOM 706 C CA . GLY A 1 87 ? 4.798 4.319 11.399 1.00 78.44 87 GLY A CA 1
ATOM 707 C C . GLY A 1 87 ? 4.131 2.989 11.029 1.00 78.44 87 GLY A C 1
ATOM 708 O O . GLY A 1 87 ? 4.659 2.126 10.326 1.00 78.44 87 GLY A O 1
ATOM 709 N N . SER A 1 88 ? 2.921 2.809 11.560 1.00 86.62 88 SER A N 1
ATOM 710 C CA . SER A 1 88 ? 2.136 1.583 11.397 1.00 86.62 88 SER A CA 1
ATOM 711 C C . SER A 1 88 ? 1.506 1.481 10.007 1.00 86.62 88 SER A C 1
ATOM 713 O O . SER A 1 88 ? 0.939 2.455 9.502 1.00 86.62 88 SER A O 1
ATOM 715 N N . HIS A 1 89 ? 1.469 0.271 9.437 1.00 89.12 89 HIS A N 1
ATOM 716 C CA . HIS A 1 89 ? 0.735 0.013 8.193 1.00 89.12 89 HIS A CA 1
ATOM 717 C C . HIS A 1 89 ? -0.770 0.285 8.327 1.00 89.12 89 HIS A C 1
ATOM 719 O O . HIS A 1 89 ? -1.447 0.450 7.316 1.00 89.12 89 HIS A O 1
ATOM 725 N N . CYS A 1 90 ? -1.306 0.385 9.551 1.00 91.88 90 CYS A N 1
ATOM 726 C CA . CYS A 1 90 ? -2.701 0.758 9.778 1.00 91.88 90 CYS A CA 1
ATOM 727 C C . CYS A 1 90 ? -3.001 2.180 9.279 1.00 91.88 90 CYS A C 1
ATOM 729 O O . CYS A 1 90 ? -4.135 2.486 8.914 1.00 91.88 90 CYS A O 1
ATOM 731 N N . ILE A 1 91 ? -1.987 3.055 9.225 1.00 92.06 91 ILE A N 1
ATOM 732 C CA . ILE A 1 91 ? -2.102 4.365 8.575 1.00 92.06 91 ILE A CA 1
ATOM 733 C C . ILE A 1 91 ? -2.273 4.173 7.066 1.00 92.06 91 ILE A C 1
ATOM 735 O O . ILE A 1 91 ? -3.165 4.771 6.468 1.00 92.06 91 ILE A O 1
ATOM 739 N N . VAL A 1 92 ? -1.475 3.296 6.454 1.00 92.06 92 VAL A N 1
ATOM 740 C CA . VAL A 1 92 ? -1.568 2.988 5.020 1.00 92.06 92 VAL A CA 1
ATOM 741 C C . VAL A 1 92 ? -2.922 2.369 4.680 1.00 92.06 92 VAL A C 1
ATOM 743 O O . VAL A 1 92 ? -3.583 2.830 3.753 1.00 92.06 92 VAL A O 1
ATOM 746 N N . THR A 1 93 ? -3.401 1.385 5.445 1.00 93.00 93 THR A N 1
ATOM 747 C CA . THR A 1 93 ? -4.718 0.777 5.197 1.00 93.00 93 THR A CA 1
ATOM 748 C C . THR A 1 93 ? -5.856 1.775 5.399 1.00 93.00 93 THR A C 1
ATOM 750 O O . THR A 1 93 ? -6.794 1.782 4.592 1.00 93.00 93 THR A O 1
ATOM 753 N N . LEU A 1 94 ? -5.753 2.682 6.380 1.00 92.38 94 LEU A N 1
ATOM 754 C CA . LEU A 1 94 ? -6.707 3.777 6.564 1.00 92.38 94 LEU A CA 1
ATOM 755 C C . LEU A 1 94 ? -6.746 4.693 5.340 1.00 92.38 94 LEU A C 1
ATOM 757 O O . LEU A 1 94 ? -7.832 5.009 4.858 1.00 92.38 94 LEU A O 1
ATOM 761 N N . MET A 1 95 ? -5.586 5.079 4.813 1.00 90.81 95 MET A N 1
ATOM 762 C CA . MET A 1 95 ? -5.490 5.953 3.643 1.00 90.81 95 MET A CA 1
ATOM 763 C C . MET A 1 95 ? -5.985 5.275 2.359 1.00 90.81 95 MET A C 1
ATOM 765 O O . MET A 1 95 ? -6.669 5.907 1.559 1.00 90.81 95 MET A O 1
ATOM 769 N N . LEU A 1 96 ? -5.680 3.989 2.167 1.00 90.06 96 LEU A N 1
ATOM 770 C CA . LEU A 1 96 ? -6.041 3.247 0.954 1.00 90.06 96 LEU A CA 1
ATOM 771 C C . LEU A 1 96 ? -7.500 2.776 0.939 1.00 90.06 96 LEU A C 1
ATOM 773 O O . LEU A 1 96 ? -8.113 2.689 -0.121 1.00 90.06 96 LEU A O 1
ATOM 777 N N . THR A 1 97 ? -8.058 2.425 2.101 1.00 89.38 97 THR A N 1
ATOM 778 C CA . THR A 1 97 ? -9.356 1.726 2.182 1.00 89.38 97 THR A CA 1
ATOM 779 C C . THR A 1 97 ? -10.388 2.417 3.067 1.00 89.38 97 THR A C 1
ATOM 781 O O . THR A 1 97 ? -11.543 1.989 3.126 1.00 89.38 97 THR A O 1
ATOM 784 N N . GLY A 1 98 ? -9.987 3.463 3.789 1.00 89.56 98 GLY A N 1
ATOM 785 C CA . GLY A 1 98 ? -10.818 4.111 4.798 1.00 89.56 98 GLY A CA 1
ATOM 786 C C . GLY A 1 98 ? -10.965 3.307 6.093 1.00 89.56 98 GLY A C 1
ATOM 787 O O . GLY A 1 98 ? -11.812 3.664 6.908 1.00 89.56 98 GLY A O 1
ATOM 788 N N . ARG A 1 99 ? -10.194 2.230 6.307 1.00 91.44 99 ARG A N 1
ATOM 789 C CA . ARG A 1 99 ? -10.188 1.436 7.551 1.00 91.44 99 ARG A CA 1
ATOM 790 C C . ARG A 1 99 ? -8.772 1.189 8.036 1.00 91.44 99 ARG A C 1
ATOM 792 O O . ARG A 1 99 ? -7.942 0.734 7.261 1.00 91.44 99 ARG A O 1
ATOM 799 N N . ALA A 1 100 ? -8.531 1.412 9.322 1.00 92.81 100 ALA A N 1
ATOM 800 C CA . ALA A 1 100 ? -7.217 1.237 9.943 1.00 92.81 100 ALA A CA 1
ATOM 801 C C . ALA A 1 100 ? -6.947 -0.224 10.354 1.00 92.81 100 ALA A C 1
ATOM 803 O O . ALA A 1 100 ? -6.514 -0.479 11.475 1.00 92.81 100 ALA A O 1
ATOM 804 N N . THR A 1 101 ? -7.268 -1.180 9.476 1.00 91.62 101 THR A N 1
ATOM 805 C CA . THR A 1 101 ? -7.119 -2.611 9.776 1.00 91.62 101 THR A CA 1
ATOM 806 C C . THR A 1 101 ? -5.647 -3.036 9.759 1.00 91.62 101 THR A C 1
ATOM 808 O O . THR A 1 101 ? -4.921 -2.604 8.852 1.00 91.62 101 THR A O 1
ATOM 811 N N . PRO A 1 102 ? -5.204 -3.888 10.704 1.00 89.94 102 PRO A N 1
ATOM 812 C CA . PRO A 1 102 ? -3.887 -4.518 10.653 1.00 89.94 102 PRO A CA 1
ATOM 813 C C . PRO A 1 102 ? -3.835 -5.724 9.696 1.00 89.94 102 PRO A C 1
ATOM 815 O O . PRO A 1 102 ? -2.762 -6.245 9.397 1.00 89.94 102 PRO A O 1
ATOM 818 N N . TYR A 1 103 ? -4.987 -6.197 9.215 1.00 92.06 103 TYR A N 1
ATOM 819 C CA . TYR A 1 103 ? -5.087 -7.426 8.438 1.00 92.06 103 TYR A CA 1
ATOM 820 C C . TYR A 1 103 ? -5.051 -7.140 6.938 1.00 92.06 103 TYR A C 1
ATOM 822 O O . TYR A 1 103 ? -5.943 -6.489 6.385 1.00 92.06 103 TYR A O 1
ATOM 830 N N . LEU A 1 104 ? -4.032 -7.655 6.245 1.00 92.38 104 LEU A N 1
ATOM 831 C CA . LEU A 1 104 ? -3.828 -7.365 4.820 1.00 92.38 104 LEU A CA 1
ATOM 832 C C . LEU A 1 104 ? -4.458 -8.413 3.887 1.00 92.38 104 LEU A C 1
ATOM 834 O O . LEU A 1 104 ? -4.468 -8.231 2.665 1.00 92.38 104 LEU A O 1
ATOM 838 N N . HIS A 1 105 ? -5.034 -9.482 4.444 1.00 91.62 105 HIS A N 1
ATOM 839 C CA . HIS A 1 105 ? -5.734 -10.522 3.694 1.00 91.62 105 HIS A CA 1
ATOM 840 C C . HIS A 1 105 ? -7.042 -10.017 3.059 1.00 91.62 105 HIS A C 1
ATOM 842 O O . HIS A 1 105 ? -7.588 -8.961 3.387 1.00 91.62 105 HIS A O 1
ATOM 848 N N . ASN A 1 106 ? -7.589 -10.800 2.130 1.00 90.06 106 ASN A N 1
ATOM 849 C CA . ASN A 1 106 ? -8.857 -10.468 1.488 1.00 90.06 106 ASN A CA 1
ATOM 850 C C . ASN A 1 106 ? -10.045 -10.803 2.401 1.00 90.06 106 ASN A C 1
ATOM 852 O O . ASN A 1 106 ? -10.182 -11.932 2.858 1.00 90.06 106 ASN A O 1
ATOM 856 N N . GLY A 1 107 ? -10.971 -9.860 2.552 1.00 90.81 107 GLY A N 1
ATOM 857 C CA . GLY A 1 107 ? -12.279 -10.113 3.156 1.00 90.81 107 GLY A CA 1
ATOM 858 C C . GLY A 1 107 ? -12.216 -10.310 4.663 1.00 90.81 107 GLY A C 1
ATOM 859 O O . GLY A 1 107 ? -11.402 -9.685 5.331 1.00 90.81 107 GLY A O 1
ATOM 860 N N . VAL A 1 108 ? -13.121 -11.132 5.186 1.00 92.25 108 VAL A N 1
ATOM 861 C CA . VAL A 1 108 ? -13.198 -11.447 6.614 1.00 92.25 108 VAL A CA 1
ATOM 862 C C . VAL A 1 108 ? -12.705 -12.871 6.807 1.00 92.25 108 VAL A C 1
ATOM 864 O O . VAL A 1 108 ? -13.187 -13.774 6.124 1.00 92.25 108 VAL A O 1
ATOM 867 N N . VAL A 1 109 ? -11.750 -13.058 7.711 1.00 89.81 109 VAL A N 1
ATOM 868 C CA . VAL A 1 109 ? -11.237 -14.374 8.107 1.00 89.81 109 VAL A CA 1
ATOM 869 C C . VAL A 1 109 ? -11.674 -14.616 9.542 1.00 89.81 109 VAL A C 1
ATOM 871 O O . VAL A 1 109 ? -11.550 -13.733 10.380 1.00 89.81 109 VAL A O 1
ATOM 874 N N . TYR A 1 110 ? -12.235 -15.785 9.824 1.00 89.12 110 TYR A N 1
ATOM 875 C CA . TYR A 1 110 ? -12.654 -16.149 11.173 1.00 89.12 110 TYR A CA 1
ATOM 876 C C . TYR A 1 110 ? -11.536 -16.951 11.826 1.00 89.12 110 TYR A C 1
ATOM 878 O O . TYR A 1 110 ? -11.202 -18.031 11.344 1.00 89.12 110 TYR A O 1
ATOM 886 N N . VAL A 1 111 ? -10.958 -16.411 12.897 1.00 84.69 111 VAL A N 1
ATOM 887 C CA . VAL A 1 111 ? -9.859 -17.040 13.633 1.00 84.69 111 VAL A CA 1
ATOM 888 C C . VAL A 1 111 ? -10.365 -17.436 15.013 1.00 84.69 111 VAL A C 1
ATOM 890 O O . VAL A 1 111 ? -10.860 -16.605 15.770 1.00 84.69 111 VAL A O 1
ATOM 893 N N . GLY A 1 112 ? -10.270 -18.722 15.323 1.00 81.19 112 GLY A N 1
ATOM 894 C CA . GLY A 1 112 ? -10.637 -19.311 16.605 1.00 81.19 112 GLY A CA 1
ATOM 895 C C . GLY A 1 112 ? -9.894 -20.623 16.796 1.00 81.19 112 GLY A C 1
ATOM 896 O O . GLY A 1 112 ? -9.356 -21.172 15.834 1.00 81.19 112 GLY A O 1
ATOM 897 N N . ASP A 1 113 ? -9.861 -21.093 18.033 1.00 79.69 113 ASP A N 1
ATOM 898 C CA . ASP A 1 113 ? -9.339 -22.412 18.393 1.00 79.69 113 ASP A CA 1
ATOM 899 C C . ASP A 1 113 ? -10.509 -23.320 18.806 1.00 79.69 113 ASP A C 1
ATOM 901 O O . ASP A 1 113 ? -11.624 -22.828 18.980 1.00 79.69 113 ASP A O 1
ATOM 905 N N . GLU A 1 114 ? -10.288 -24.621 18.991 1.00 78.12 114 GLU A N 1
ATOM 906 C CA . GLU A 1 114 ? -11.345 -25.566 19.401 1.00 78.12 114 GLU A CA 1
ATOM 907 C C . GLU A 1 114 ? -12.055 -25.130 20.700 1.00 78.12 114 GLU A C 1
ATOM 909 O O . GLU A 1 114 ? -13.257 -25.350 20.857 1.00 78.12 114 GLU A O 1
ATOM 914 N N . ASP A 1 115 ? -11.337 -24.424 21.579 1.00 78.88 115 ASP A N 1
ATOM 915 C CA . ASP A 1 115 ? -11.826 -23.937 22.873 1.00 78.88 115 ASP A CA 1
ATOM 916 C C . ASP A 1 115 ? -12.459 -22.528 22.838 1.00 78.88 115 ASP A C 1
ATOM 918 O O . ASP A 1 115 ? -13.029 -22.081 23.838 1.00 78.88 115 ASP A O 1
ATOM 922 N N . HIS A 1 116 ? -12.378 -21.797 21.718 1.00 77.50 116 HIS A N 1
ATOM 923 C CA . HIS A 1 116 ? -12.813 -20.396 21.636 1.00 77.50 116 HIS A CA 1
ATOM 924 C C . HIS A 1 116 ? -13.659 -20.118 20.390 1.00 77.50 116 HIS A C 1
ATOM 926 O O . HIS A 1 116 ? -13.311 -20.502 19.277 1.00 77.50 116 HIS A O 1
ATOM 932 N N . TYR A 1 117 ? -14.753 -19.363 20.551 1.00 80.81 117 TYR A N 1
ATOM 933 C CA . TYR A 1 117 ? -15.558 -18.913 19.411 1.00 80.81 117 TYR A CA 1
ATOM 934 C C . TYR A 1 117 ? -14.688 -18.191 18.379 1.00 80.81 117 TYR A C 1
ATOM 936 O O . TYR A 1 117 ? -13.930 -17.285 18.724 1.00 80.81 117 TYR A O 1
ATOM 944 N N . ALA A 1 118 ? -14.847 -18.560 17.107 1.00 85.12 118 ALA A N 1
ATOM 945 C CA . ALA A 1 118 ? -14.120 -17.924 16.022 1.00 85.12 118 ALA A CA 1
ATOM 946 C C . ALA A 1 118 ? -14.488 -16.437 15.918 1.00 85.12 118 ALA A C 1
ATOM 948 O O . ALA A 1 118 ? -15.651 -16.078 15.707 1.00 85.12 118 ALA A O 1
ATOM 949 N N . MET A 1 119 ? -13.484 -15.575 16.067 1.00 86.50 119 MET A N 1
ATOM 950 C CA . MET A 1 119 ? -13.627 -14.127 15.996 1.00 86.50 119 MET A CA 1
ATOM 951 C C . MET A 1 119 ? -13.344 -13.636 14.569 1.00 86.50 119 MET A C 1
ATOM 953 O O . MET A 1 119 ? -12.394 -14.101 13.933 1.00 86.50 119 MET A O 1
ATOM 957 N N . PRO A 1 120 ? -14.161 -12.715 14.029 1.00 89.81 120 PRO A N 1
ATOM 958 C CA . PRO A 1 120 ? -13.958 -12.183 12.688 1.00 89.81 120 PRO A CA 1
ATOM 959 C C . PRO A 1 120 ? -12.823 -11.152 12.654 1.00 89.81 120 PRO A C 1
ATOM 961 O O . PRO A 1 120 ? -12.948 -10.076 13.230 1.00 89.81 120 PRO A O 1
ATOM 964 N N . GLN A 1 121 ? -11.778 -11.432 11.881 1.00 90.62 121 GLN A N 1
ATOM 965 C CA . GLN A 1 121 ? -10.736 -10.481 11.499 1.00 90.62 121 GLN A CA 1
ATOM 966 C C . GLN A 1 121 ? -11.102 -9.821 10.170 1.00 90.62 121 GLN A C 1
ATOM 968 O O . GLN A 1 121 ? -11.289 -10.481 9.140 1.00 90.62 121 GLN A O 1
ATOM 973 N N . PHE A 1 122 ? -11.240 -8.497 10.184 1.00 91.06 122 PHE A N 1
ATOM 974 C CA . PHE A 1 122 ? -11.664 -7.722 9.019 1.00 91.06 122 PHE A CA 1
ATOM 975 C C . PHE A 1 122 ? -10.457 -7.232 8.226 1.00 91.06 122 PHE A C 1
ATOM 977 O O . PHE A 1 122 ? -9.899 -6.180 8.525 1.00 91.06 122 PHE A O 1
ATOM 984 N N . GLY A 1 123 ? -10.093 -7.960 7.177 1.00 92.12 123 GLY A N 1
ATOM 985 C CA . GLY A 1 123 ? -9.083 -7.528 6.220 1.00 92.12 123 GLY A CA 1
ATOM 986 C C . GLY A 1 123 ? -9.623 -6.548 5.180 1.00 92.12 123 GLY A C 1
ATOM 987 O O . GLY A 1 123 ? -10.557 -5.768 5.396 1.00 92.12 123 GLY A O 1
ATOM 988 N N . ILE A 1 124 ? -9.041 -6.603 3.988 1.00 92.12 124 ILE A N 1
ATOM 989 C CA . ILE A 1 124 ? -9.331 -5.679 2.895 1.00 92.12 124 ILE A CA 1
ATOM 990 C C . ILE A 1 124 ? -10.622 -6.100 2.202 1.00 92.12 124 ILE A C 1
ATOM 992 O O . ILE A 1 124 ? -10.679 -7.140 1.545 1.00 92.12 124 ILE A O 1
ATOM 996 N N . LEU A 1 125 ? -11.685 -5.306 2.344 1.00 89.94 125 LEU A N 1
ATOM 997 C CA . LEU A 1 125 ? -13.038 -5.678 1.901 1.00 89.94 125 LEU A CA 1
ATOM 998 C C . LEU A 1 125 ? -13.293 -5.443 0.410 1.00 89.94 125 LEU A C 1
ATOM 1000 O O . LEU A 1 125 ? -14.040 -6.192 -0.217 1.00 89.94 125 LEU A O 1
ATOM 1004 N N . THR A 1 126 ? -12.657 -4.430 -0.165 1.00 85.19 126 THR A N 1
ATOM 1005 C CA . THR A 1 126 ? -12.822 -4.034 -1.565 1.00 85.19 126 THR A CA 1
ATOM 1006 C C . THR A 1 126 ? -11.462 -3.844 -2.210 1.00 85.19 126 THR A C 1
ATOM 1008 O O . THR A 1 126 ? -10.471 -3.582 -1.535 1.00 85.19 126 THR A O 1
ATOM 1011 N N . ARG A 1 127 ? -11.398 -4.004 -3.531 1.00 83.56 127 ARG A N 1
ATOM 1012 C CA . ARG A 1 127 ? -10.176 -3.732 -4.288 1.00 83.56 127 ARG A CA 1
ATOM 1013 C C . ARG A 1 127 ? -9.857 -2.238 -4.211 1.00 83.56 127 ARG A C 1
ATOM 1015 O O . ARG A 1 127 ? -10.738 -1.426 -4.475 1.00 83.56 127 ARG A O 1
ATOM 1022 N N . SER A 1 128 ? -8.622 -1.910 -3.845 1.00 83.88 128 SER A N 1
ATOM 1023 C CA . SER A 1 128 ? -8.149 -0.526 -3.770 1.00 83.88 128 SER A CA 1
ATOM 1024 C C . SER A 1 128 ? -7.690 -0.025 -5.144 1.00 83.88 128 SER A C 1
ATOM 1026 O O . SER A 1 128 ? -7.241 -0.808 -5.988 1.00 83.88 128 SER A O 1
ATOM 1028 N N . GLU A 1 129 ? -7.790 1.284 -5.381 1.00 86.88 129 GLU A N 1
ATOM 1029 C CA . GLU A 1 129 ? -7.241 1.908 -6.591 1.00 86.88 129 GLU A CA 1
ATOM 1030 C C . GLU A 1 129 ? -5.713 1.926 -6.590 1.00 86.88 129 GLU A C 1
ATOM 1032 O O . GLU A 1 129 ? -5.119 1.742 -7.650 1.00 86.88 129 GLU A O 1
ATOM 1037 N N . VAL A 1 130 ? -5.106 2.088 -5.409 1.00 93.62 130 VAL A N 1
ATOM 1038 C CA . VAL A 1 130 ? -3.660 2.024 -5.155 1.00 93.62 130 VAL A CA 1
ATOM 1039 C C . VAL A 1 130 ? -3.359 0.793 -4.305 1.00 93.62 130 VAL A C 1
ATOM 1041 O O . VAL A 1 130 ? -4.077 0.486 -3.352 1.00 93.62 130 VAL 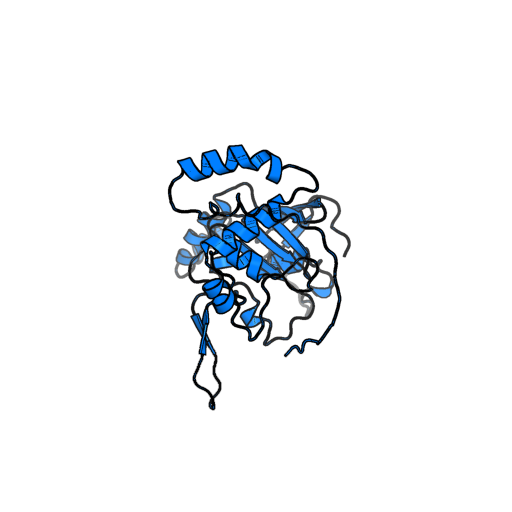A O 1
ATOM 1044 N N . GLY A 1 131 ? -2.323 0.052 -4.678 1.00 93.50 131 GLY A N 1
ATOM 1045 C CA . GLY A 1 131 ? -1.962 -1.204 -4.040 1.00 93.50 131 GLY A CA 1
ATOM 1046 C C . GLY A 1 131 ? -1.063 -1.025 -2.827 1.00 93.50 131 GLY A C 1
ATOM 1047 O O . GLY A 1 131 ? -0.586 0.071 -2.539 1.00 93.50 131 GLY A O 1
ATOM 1048 N N . PHE A 1 132 ? -0.797 -2.135 -2.147 1.00 95.44 132 PHE A N 1
ATOM 104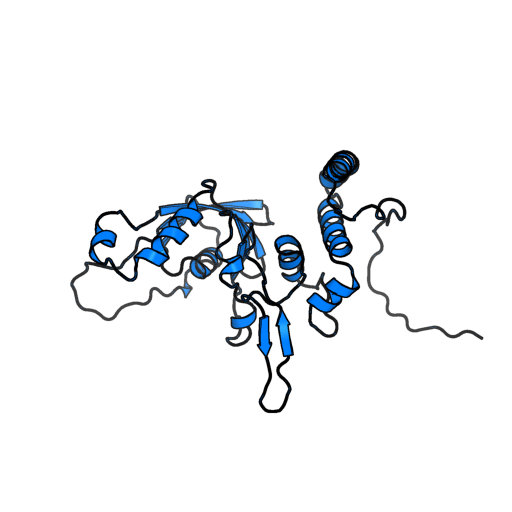9 C CA . PHE A 1 132 ? 0.181 -2.191 -1.066 1.00 95.44 132 PHE A CA 1
ATOM 1050 C C . PHE A 1 132 ? 0.983 -3.489 -1.163 1.00 95.44 132 PHE A C 1
ATOM 1052 O O . PHE A 1 132 ? 0.396 -4.571 -1.260 1.00 95.44 132 PHE A O 1
ATOM 1059 N N . LEU A 1 133 ? 2.308 -3.367 -1.191 1.00 95.19 133 LEU A N 1
ATOM 1060 C CA . LEU A 1 133 ? 3.251 -4.484 -1.171 1.00 95.19 133 LEU A CA 1
ATOM 1061 C C . LEU A 1 133 ? 4.057 -4.423 0.118 1.00 95.19 133 LEU A C 1
ATOM 1063 O O . LEU A 1 133 ? 4.489 -3.346 0.521 1.00 95.19 133 LEU A O 1
ATOM 1067 N N . VAL A 1 134 ? 4.260 -5.574 0.747 1.00 92.88 134 VAL A N 1
ATOM 1068 C CA . VAL A 1 134 ? 4.979 -5.676 2.015 1.00 92.88 134 VAL A CA 1
ATOM 1069 C C . VAL A 1 134 ? 5.965 -6.822 1.924 1.00 92.88 134 VAL A C 1
ATOM 1071 O O . VAL A 1 134 ? 5.598 -7.930 1.530 1.00 92.88 134 VAL A O 1
ATOM 1074 N N . TRP A 1 135 ? 7.201 -6.539 2.302 1.00 91.12 135 TRP A N 1
ATOM 1075 C CA . TRP A 1 135 ? 8.243 -7.518 2.542 1.00 91.12 135 TRP A CA 1
ATOM 1076 C C . TRP A 1 135 ? 9.006 -7.099 3.795 1.00 91.12 135 TRP A C 1
ATOM 1078 O O . TRP A 1 135 ? 9.355 -5.929 3.935 1.00 91.12 135 TRP A O 1
ATOM 1088 N N . ASP A 1 136 ? 9.224 -8.041 4.703 1.00 86.38 136 ASP A N 1
ATOM 1089 C CA . ASP A 1 136 ? 9.883 -7.817 5.988 1.00 86.38 136 ASP A CA 1
ATOM 1090 C C . ASP A 1 136 ? 10.887 -8.947 6.235 1.00 86.38 136 ASP A C 1
ATOM 1092 O O . ASP A 1 136 ? 10.629 -10.100 5.870 1.00 86.38 136 ASP A O 1
ATOM 1096 N N . GLU A 1 137 ? 12.038 -8.622 6.816 1.00 73.44 137 GLU A N 1
ATOM 1097 C CA . GLU A 1 137 ? 13.113 -9.584 7.045 1.00 73.44 137 GLU A CA 1
ATOM 1098 C C . GLU A 1 137 ? 12.884 -10.289 8.390 1.00 73.44 137 GLU A C 1
ATOM 1100 O O . GLU A 1 137 ? 12.988 -9.683 9.452 1.00 73.44 137 GLU A O 1
ATOM 1105 N N . GLY A 1 138 ? 12.540 -11.582 8.358 1.00 64.69 138 GLY A N 1
ATOM 1106 C CA . GLY A 1 138 ? 12.385 -12.394 9.575 1.00 64.69 138 GLY A CA 1
ATOM 1107 C C . GLY A 1 138 ? 10.957 -12.551 10.109 1.00 64.69 138 GLY A C 1
ATOM 1108 O O . GLY A 1 138 ? 10.777 -12.806 11.300 1.00 64.69 138 GLY A O 1
ATOM 1109 N N . ALA A 1 139 ? 9.929 -12.435 9.265 1.00 56.97 139 ALA A N 1
ATOM 1110 C CA . ALA A 1 139 ? 8.567 -12.769 9.674 1.00 56.97 139 ALA A CA 1
ATOM 1111 C C . ALA A 1 139 ? 8.437 -14.274 10.001 1.00 56.97 139 ALA A C 1
ATOM 1113 O O . ALA A 1 139 ? 8.718 -15.138 9.177 1.00 56.97 139 ALA A O 1
ATOM 1114 N N . GLU A 1 140 ? 8.003 -14.608 11.219 1.00 53.25 140 GLU A N 1
ATOM 1115 C CA . GLU A 1 140 ? 7.681 -15.989 11.594 1.00 53.25 140 GLU A CA 1
ATOM 1116 C C . GLU A 1 140 ? 6.470 -16.500 10.790 1.00 53.25 140 GLU A C 1
ATOM 1118 O O . GLU A 1 140 ? 5.481 -15.782 10.629 1.00 53.25 140 GLU A O 1
ATOM 1123 N N . ALA A 1 141 ? 6.495 -17.765 10.356 1.00 51.62 141 ALA A N 1
ATOM 1124 C CA . ALA A 1 141 ? 5.550 -18.343 9.386 1.00 51.62 141 ALA A CA 1
ATOM 1125 C C . ALA A 1 141 ? 4.043 -18.141 9.682 1.00 51.62 141 ALA A C 1
ATOM 1127 O O . ALA A 1 141 ? 3.232 -18.069 8.765 1.00 51.62 141 ALA A O 1
ATOM 1128 N N . LYS A 1 142 ? 3.631 -18.032 10.955 1.00 47.75 142 LYS A N 1
ATOM 1129 C CA . LYS A 1 142 ? 2.222 -17.759 11.323 1.00 47.75 142 LYS A CA 1
ATOM 1130 C C . LYS A 1 142 ? 1.861 -16.269 11.297 1.00 47.75 142 LYS A C 1
ATOM 1132 O O . LYS A 1 142 ? 0.711 -15.914 11.054 1.00 47.75 142 LYS A O 1
ATOM 1137 N N . VAL A 1 143 ? 2.832 -15.394 11.550 1.00 55.62 143 VAL A N 1
ATOM 1138 C CA . VAL A 1 143 ? 2.678 -13.936 11.433 1.00 55.62 143 VAL A CA 1
ATOM 1139 C C . VAL A 1 143 ? 2.664 -13.529 9.956 1.00 55.62 143 VAL A C 1
ATOM 1141 O O . VAL A 1 143 ? 1.966 -12.579 9.593 1.00 55.62 143 VAL A O 1
ATOM 1144 N N . GLU A 1 144 ? 3.354 -14.289 9.099 1.00 57.25 144 GLU A N 1
ATOM 1145 C CA . GLU A 1 144 ? 3.374 -14.096 7.647 1.00 57.25 144 GLU A CA 1
ATOM 1146 C C . GLU A 1 144 ? 1.968 -14.068 7.034 1.00 57.25 144 GLU A C 1
ATOM 1148 O O . GLU A 1 144 ? 1.639 -13.101 6.355 1.00 57.25 144 GLU A O 1
ATOM 1153 N N . GLU A 1 145 ? 1.091 -15.043 7.294 1.00 62.22 145 GLU A N 1
ATOM 1154 C CA . GLU A 1 145 ? -0.191 -15.132 6.567 1.00 62.22 145 GLU A CA 1
ATOM 1155 C C . GLU A 1 145 ? -1.107 -13.912 6.758 1.00 62.22 145 GLU A C 1
ATOM 1157 O O . GLU A 1 145 ? -1.718 -13.436 5.799 1.00 62.22 145 GLU A O 1
ATOM 1162 N N . SER A 1 146 ? -1.181 -13.365 7.976 1.00 62.84 146 SER A N 1
ATOM 1163 C CA . SER A 1 146 ? -2.021 -12.189 8.268 1.00 62.84 146 SER A CA 1
ATOM 1164 C C . SER A 1 146 ? -1.415 -10.870 7.769 1.00 62.84 146 SER A C 1
ATOM 1166 O O . SER A 1 146 ? -2.154 -9.942 7.416 1.00 62.84 146 SER A O 1
ATOM 1168 N N . ARG A 1 147 ? -0.076 -10.798 7.704 1.00 70.94 147 ARG A N 1
ATOM 1169 C CA . ARG A 1 147 ? 0.682 -9.629 7.233 1.00 70.94 147 ARG A CA 1
ATOM 1170 C C . ARG A 1 147 ? 0.959 -9.650 5.734 1.00 70.94 147 ARG A C 1
ATOM 1172 O O . ARG A 1 147 ? 1.391 -8.636 5.197 1.00 70.94 147 ARG A O 1
ATOM 1179 N N . GLN A 1 148 ? 0.710 -10.756 5.038 1.00 82.69 148 GLN A N 1
ATOM 1180 C CA . GLN A 1 148 ? 0.873 -10.815 3.592 1.00 82.69 148 GLN A CA 1
ATOM 1181 C C . GLN A 1 148 ? -0.318 -10.155 2.875 1.00 82.69 148 GLN A C 1
ATOM 1183 O O . GLN A 1 148 ? -1.472 -10.545 3.081 1.00 82.69 148 GLN A O 1
ATOM 1188 N N . PRO A 1 149 ? -0.078 -9.171 1.985 1.00 89.25 149 PRO A N 1
ATOM 1189 C CA . PRO A 1 149 ? -1.157 -8.532 1.247 1.00 89.25 149 PRO A CA 1
ATOM 1190 C C . PRO A 1 149 ? -1.909 -9.508 0.337 1.00 89.25 149 PRO A C 1
ATOM 1192 O O . PRO A 1 149 ? -1.325 -10.191 -0.509 1.00 89.25 149 PRO A O 1
ATOM 1195 N N . GLY A 1 150 ? -3.234 -9.520 0.458 1.00 88.88 150 GLY A N 1
ATOM 1196 C CA . GLY A 1 150 ? -4.127 -10.250 -0.433 1.00 88.88 150 GLY A CA 1
ATOM 1197 C C . GLY A 1 150 ? -4.208 -9.636 -1.836 1.00 88.88 150 GLY A C 1
ATOM 1198 O O . GLY A 1 150 ? -3.722 -8.535 -2.119 1.00 88.88 150 GLY A O 1
ATOM 1199 N N . SER A 1 151 ? -4.891 -10.330 -2.752 1.00 86.62 151 SER A N 1
ATOM 1200 C CA . SER A 1 151 ? -5.033 -9.876 -4.145 1.00 86.62 151 SER A CA 1
ATOM 1201 C C . SER A 1 151 ? -5.710 -8.506 -4.295 1.00 86.62 151 SER A C 1
ATOM 1203 O O . SER A 1 151 ? -5.416 -7.799 -5.260 1.00 86.62 151 SER A O 1
ATOM 1205 N N . ARG A 1 152 ? -6.556 -8.083 -3.342 1.00 87.00 152 ARG A N 1
ATOM 1206 C CA . ARG A 1 152 ? -7.207 -6.757 -3.344 1.00 87.00 152 ARG A CA 1
ATOM 1207 C C . ARG A 1 152 ? -6.229 -5.591 -3.159 1.00 87.00 152 ARG A C 1
ATOM 1209 O O . ARG A 1 152 ? -6.570 -4.480 -3.557 1.00 87.00 152 ARG A O 1
ATOM 1216 N N . LEU A 1 153 ? -5.037 -5.856 -2.615 1.00 90.44 153 LEU A N 1
ATOM 1217 C CA . LEU A 1 153 ? -3.923 -4.907 -2.504 1.00 90.44 153 LEU A CA 1
ATOM 1218 C C . LEU A 1 153 ? -2.827 -5.171 -3.542 1.00 90.44 153 LEU A C 1
ATOM 1220 O O . LEU A 1 153 ? -2.270 -4.226 -4.091 1.00 90.44 153 LEU A O 1
ATOM 1224 N N . LYS A 1 154 ? -2.531 -6.440 -3.861 1.00 89.88 154 LYS A N 1
ATOM 1225 C CA . LYS A 1 154 ? -1.497 -6.778 -4.857 1.00 89.88 154 LYS A CA 1
ATOM 1226 C C . LYS A 1 154 ? -1.920 -6.447 -6.286 1.00 89.88 154 LYS A C 1
ATOM 1228 O O . LYS A 1 154 ? -1.065 -6.161 -7.123 1.00 89.88 154 LYS A O 1
ATOM 1233 N N . THR A 1 155 ? -3.215 -6.465 -6.598 1.00 87.69 155 THR A N 1
ATOM 1234 C CA . THR A 1 155 ? -3.751 -6.109 -7.923 1.00 87.69 155 THR A CA 1
ATOM 1235 C C . THR A 1 155 ? -4.639 -4.868 -7.832 1.00 87.69 155 THR A C 1
ATOM 1237 O O . THR A 1 155 ? -5.852 -4.994 -7.874 1.00 87.69 155 THR A O 1
ATOM 1240 N N . PRO A 1 156 ? -4.079 -3.661 -7.683 1.00 88.50 156 PRO A N 1
ATOM 1241 C CA . PRO A 1 156 ? -4.859 -2.422 -7.679 1.00 88.50 156 PRO A CA 1
ATOM 1242 C C . PRO A 1 156 ? -5.482 -2.102 -9.045 1.00 88.50 156 PRO A C 1
ATOM 1244 O O . PRO A 1 156 ? -5.237 -2.802 -10.032 1.00 88.50 156 PRO A O 1
ATOM 1247 N N . SER A 1 157 ? -6.354 -1.095 -9.107 1.00 83.69 157 SER A N 1
ATOM 1248 C CA . SER A 1 157 ? -6.921 -0.610 -10.380 1.00 83.69 157 SER A CA 1
ATOM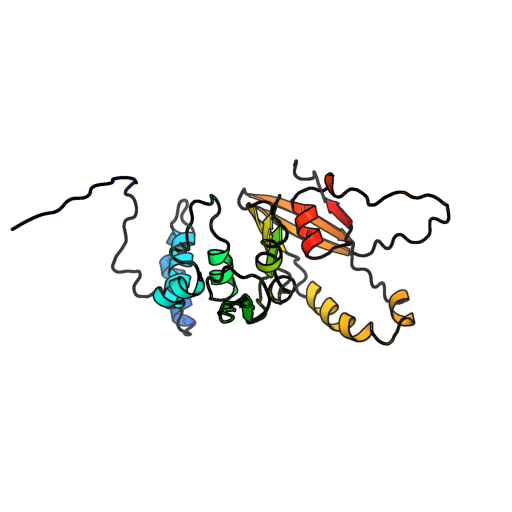 1249 C C . SER A 1 157 ? -5.916 0.219 -11.183 1.00 83.69 157 SER A C 1
ATOM 1251 O O . SER A 1 157 ? -5.920 0.157 -12.410 1.00 83.69 157 SER A O 1
ATOM 1253 N N . LEU A 1 158 ? -5.048 0.965 -10.498 1.00 87.50 158 LEU A N 1
ATOM 1254 C CA . LEU A 1 158 ? -3.941 1.715 -11.087 1.00 87.50 158 LEU A CA 1
ATOM 1255 C C . LEU A 1 158 ? -2.629 0.968 -10.830 1.00 87.50 158 LEU A C 1
ATOM 1257 O O . LEU A 1 158 ? -2.498 0.344 -9.782 1.00 87.50 158 LEU A O 1
ATOM 1261 N N . PRO A 1 159 ? -1.634 1.034 -11.726 1.00 91.75 159 PRO A N 1
ATOM 1262 C CA . PRO A 1 159 ? -0.327 0.411 -11.525 1.00 91.75 159 PRO A CA 1
ATOM 1263 C C . PRO A 1 159 ? 0.544 1.232 -10.560 1.00 91.75 159 PRO A C 1
ATOM 1265 O O . PRO A 1 159 ? 1.638 1.664 -10.910 1.00 91.75 159 PRO A O 1
ATOM 1268 N N . VAL A 1 160 ? 0.023 1.484 -9.361 1.00 95.19 160 VAL A N 1
ATOM 1269 C CA . VAL A 1 160 ? 0.658 2.242 -8.284 1.00 95.19 160 VAL A CA 1
ATOM 1270 C C . VAL A 1 160 ? 0.525 1.423 -7.011 1.00 95.19 160 VAL A C 1
ATOM 1272 O O . VAL A 1 160 ? -0.567 0.955 -6.683 1.00 95.19 160 VAL A O 1
ATOM 1275 N N . TRP A 1 161 ? 1.623 1.268 -6.286 1.00 96.75 161 TRP A N 1
ATOM 1276 C CA . TRP A 1 161 ? 1.691 0.565 -5.017 1.00 96.75 161 TRP A CA 1
ATOM 1277 C C . TRP A 1 161 ? 2.432 1.424 -4.005 1.00 96.75 161 TRP A C 1
ATOM 1279 O O . TRP A 1 161 ? 3.535 1.891 -4.275 1.00 96.75 161 TRP A O 1
ATOM 1289 N N . VAL A 1 162 ? 1.852 1.575 -2.819 1.00 96.62 162 VAL A N 1
ATOM 1290 C CA . VAL A 1 162 ? 2.654 1.854 -1.628 1.00 96.62 162 VAL A CA 1
ATOM 1291 C C . VAL A 1 162 ? 3.459 0.592 -1.326 1.00 96.62 162 VAL A C 1
ATOM 1293 O O . VAL A 1 162 ? 2.986 -0.527 -1.546 1.00 96.62 162 VAL A O 1
ATOM 1296 N N . THR A 1 163 ? 4.676 0.747 -0.840 1.00 95.50 163 THR A N 1
ATOM 1297 C CA . THR A 1 163 ? 5.544 -0.371 -0.476 1.00 95.50 163 THR A CA 1
ATOM 1298 C C . THR A 1 163 ? 5.966 -0.251 0.973 1.00 95.50 163 THR A C 1
ATOM 1300 O O . THR A 1 163 ? 6.148 0.861 1.445 1.00 95.50 163 THR A O 1
ATOM 1303 N N . SER A 1 164 ? 6.151 -1.375 1.655 1.00 93.38 164 SER A N 1
ATOM 1304 C CA . SER A 1 164 ? 6.936 -1.490 2.883 1.00 93.38 164 SER A CA 1
ATOM 1305 C C . SER A 1 164 ? 8.002 -2.552 2.627 1.00 93.38 164 SER A C 1
ATOM 1307 O O . SER A 1 164 ? 7.676 -3.711 2.378 1.00 93.38 164 SER A O 1
ATOM 1309 N N . CYS A 1 165 ? 9.259 -2.130 2.569 1.00 91.50 165 CYS A N 1
ATOM 1310 C CA . CYS A 1 165 ? 10.416 -2.920 2.178 1.00 91.50 165 CYS A CA 1
ATOM 1311 C C . CYS A 1 165 ? 11.395 -2.961 3.352 1.00 91.50 165 CYS A C 1
ATOM 1313 O O . CYS A 1 165 ? 12.067 -1.965 3.605 1.00 91.50 165 CYS A O 1
ATOM 1315 N N . ALA A 1 166 ? 11.455 -4.079 4.076 1.00 88.31 166 ALA A N 1
ATOM 1316 C CA . ALA A 1 166 ? 12.230 -4.207 5.316 1.00 88.31 166 ALA A CA 1
ATOM 1317 C C . ALA A 1 166 ? 11.913 -3.088 6.329 1.00 88.31 166 ALA A C 1
ATOM 1319 O O . ALA A 1 166 ? 12.806 -2.469 6.895 1.00 88.31 166 ALA A O 1
ATOM 1320 N N . GLY A 1 167 ? 10.628 -2.756 6.485 1.00 85.62 167 GLY A N 1
ATOM 1321 C CA . GLY A 1 167 ? 10.177 -1.666 7.357 1.00 85.62 167 GLY A CA 1
ATOM 1322 C C . GLY A 1 167 ? 10.214 -0.265 6.735 1.00 85.62 167 GLY A C 1
ATOM 1323 O O . GLY A 1 167 ? 9.587 0.634 7.292 1.00 85.62 167 GLY A O 1
ATOM 1324 N N . HIS A 1 168 ? 10.837 -0.089 5.565 1.00 89.75 168 HIS A N 1
ATOM 1325 C CA . HIS A 1 168 ? 10.931 1.206 4.885 1.00 89.75 168 HIS A CA 1
ATOM 1326 C C . HIS A 1 168 ? 9.832 1.413 3.837 1.00 89.75 168 HIS A C 1
ATOM 1328 O O . HIS A 1 168 ? 9.633 0.585 2.943 1.00 89.75 168 HIS A O 1
ATOM 1334 N N . TYR A 1 169 ? 9.124 2.534 3.904 1.00 92.94 169 TYR A N 1
ATOM 1335 C CA . TYR A 1 169 ? 8.072 2.900 2.979 1.00 92.94 169 TYR A CA 1
ATOM 1336 C C . TYR A 1 169 ? 8.603 3.558 1.707 1.00 92.94 169 TYR A C 1
ATOM 1338 O O . TYR A 1 169 ? 9.641 4.226 1.646 1.00 92.94 169 TYR A O 1
ATOM 1346 N N . GLY A 1 170 ? 7.827 3.362 0.650 1.00 94.69 170 GLY A N 1
ATOM 1347 C CA . GLY A 1 170 ? 8.083 3.936 -0.656 1.00 94.69 170 GLY A CA 1
ATOM 1348 C C . GLY A 1 170 ? 6.866 3.835 -1.559 1.00 94.69 170 GLY A C 1
ATOM 1349 O O . GLY A 1 170 ? 5.778 3.411 -1.149 1.00 94.69 170 GLY A O 1
ATOM 1350 N N . VAL A 1 171 ? 7.059 4.236 -2.809 1.00 96.50 171 VAL A N 1
ATOM 1351 C CA . VAL A 1 171 ? 6.050 4.146 -3.861 1.00 96.50 171 VAL A CA 1
ATOM 1352 C C . VAL A 1 171 ? 6.666 3.493 -5.085 1.00 96.50 171 VAL A C 1
ATOM 1354 O O . VAL A 1 171 ? 7.683 3.950 -5.601 1.00 96.50 171 VAL A O 1
ATOM 1357 N N . LEU A 1 172 ? 6.010 2.445 -5.570 1.00 96.12 172 LEU A N 1
ATOM 1358 C CA . LEU A 1 172 ? 6.341 1.726 -6.791 1.00 96.12 172 LEU A CA 1
ATOM 1359 C C . LEU A 1 172 ? 5.236 1.971 -7.819 1.00 96.12 172 LEU A C 1
ATOM 1361 O O . LEU A 1 172 ? 4.061 1.793 -7.503 1.00 96.12 172 LEU A O 1
ATOM 1365 N N . PHE A 1 173 ? 5.565 2.359 -9.048 1.00 95.81 173 PHE A N 1
ATOM 1366 C CA . PHE A 1 173 ? 4.543 2.576 -10.074 1.00 95.81 173 PHE A CA 1
ATOM 1367 C C . PHE A 1 173 ? 5.034 2.387 -11.507 1.00 95.81 173 PHE A C 1
ATOM 1369 O O . PHE A 1 173 ? 6.226 2.433 -11.795 1.00 95.81 173 PHE A O 1
ATOM 1376 N N . ASN A 1 174 ? 4.083 2.221 -12.423 1.00 91.69 174 ASN A N 1
ATOM 1377 C CA . ASN A 1 174 ? 4.296 2.291 -13.866 1.00 91.69 174 ASN A CA 1
ATOM 1378 C C . ASN A 1 174 ? 3.464 3.443 -14.452 1.00 91.69 174 ASN A C 1
ATOM 1380 O O . ASN A 1 174 ? 2.353 3.715 -13.997 1.00 91.69 174 ASN A O 1
ATOM 1384 N N . THR A 1 175 ? 3.976 4.118 -15.476 1.00 89.12 175 THR A N 1
ATOM 1385 C CA . THR A 1 175 ? 3.276 5.222 -16.154 1.00 89.12 175 THR A CA 1
ATOM 1386 C C . THR A 1 175 ? 2.160 4.743 -17.096 1.00 89.12 175 THR A C 1
ATOM 1388 O O . THR A 1 175 ? 1.195 5.468 -17.343 1.00 89.12 175 THR A O 1
ATOM 1391 N N . ASN A 1 176 ? 2.233 3.506 -17.588 1.00 84.75 176 ASN A N 1
ATOM 1392 C CA . ASN A 1 176 ? 1.198 2.855 -18.382 1.00 84.75 176 ASN A CA 1
ATOM 1393 C C . ASN A 1 176 ? 0.045 2.359 -17.497 1.00 84.75 176 ASN A C 1
ATOM 1395 O O . ASN A 1 176 ? 0.082 1.254 -16.954 1.00 84.75 176 ASN A O 1
ATOM 1399 N N . ARG A 1 177 ? -1.032 3.149 -17.434 1.00 83.19 177 ARG A N 1
ATOM 1400 C CA . ARG A 1 177 ? -2.260 2.846 -16.673 1.00 83.19 177 ARG A CA 1
ATOM 1401 C C . ARG A 1 177 ? -2.905 1.501 -17.023 1.00 83.19 177 ARG A C 1
ATOM 1403 O O . ARG A 1 177 ? -3.574 0.919 -16.174 1.00 83.19 177 ARG A O 1
ATOM 1410 N N . GLU A 1 178 ? -2.690 0.990 -18.233 1.00 79.62 178 GLU A N 1
ATOM 1411 C CA . GLU A 1 178 ? -3.304 -0.253 -18.712 1.00 79.62 178 GLU A CA 1
ATOM 1412 C C . GLU A 1 178 ? -2.499 -1.512 -18.341 1.00 79.62 178 GLU A C 1
ATOM 1414 O O . GLU A 1 178 ? -2.966 -2.622 -18.603 1.00 79.62 178 GLU A O 1
ATOM 1419 N N . LEU A 1 179 ? -1.334 -1.373 -17.683 1.00 80.69 179 LEU A N 1
ATOM 1420 C CA . LEU A 1 179 ? -0.447 -2.487 -17.310 1.00 80.69 179 LEU A CA 1
ATOM 1421 C C . LEU A 1 179 ? -1.202 -3.650 -16.642 1.00 80.69 179 LEU A C 1
ATOM 1423 O O . LEU A 1 179 ? -0.980 -4.815 -16.961 1.00 80.69 179 LEU A O 1
ATOM 1427 N N . LEU A 1 180 ? -2.122 -3.336 -15.724 1.00 75.56 180 LEU A N 1
ATOM 1428 C CA . LEU A 1 180 ? -2.871 -4.342 -14.965 1.00 75.56 180 LEU A CA 1
ATOM 1429 C C . LEU A 1 180 ? -4.159 -4.806 -15.651 1.00 75.56 180 LEU A C 1
ATOM 1431 O O . LEU A 1 180 ? -4.743 -5.798 -15.217 1.00 75.56 180 LEU A O 1
ATOM 1435 N N . ARG A 1 181 ? -4.634 -4.118 -16.693 1.00 67.81 181 ARG A N 1
ATOM 1436 C CA . ARG A 1 181 ? -5.896 -4.460 -17.363 1.00 67.81 181 ARG A CA 1
ATOM 1437 C C . ARG A 1 181 ? -5.740 -5.682 -18.262 1.00 67.81 181 ARG A C 1
ATOM 1439 O O . ARG A 1 181 ? -6.610 -6.551 -18.252 1.00 67.81 181 ARG A O 1
ATOM 1446 N N . ASN A 1 182 ? -4.601 -5.782 -18.944 1.00 54.06 182 ASN A N 1
ATOM 1447 C CA . ASN A 1 182 ? -4.253 -6.934 -19.779 1.00 54.06 182 ASN A CA 1
ATOM 1448 C C . ASN A 1 182 ? -4.128 -8.218 -18.938 1.00 54.06 182 ASN A C 1
ATOM 1450 O O . ASN A 1 182 ? -4.676 -9.253 -19.305 1.00 54.06 182 ASN A O 1
ATOM 1454 N N . TYR A 1 183 ? -3.567 -8.112 -17.727 1.00 52.62 183 TYR A N 1
ATOM 1455 C CA . TYR A 1 183 ? -3.420 -9.234 -16.791 1.00 52.62 183 TYR A CA 1
ATOM 1456 C C . TYR A 1 183 ? -4.754 -9.915 -16.402 1.00 52.62 183 TYR A C 1
ATOM 1458 O O . TYR A 1 183 ? -4.813 -11.134 -16.234 1.00 52.62 183 TYR A O 1
ATOM 1466 N N . HIS A 1 184 ? -5.852 -9.154 -16.258 1.00 46.97 184 HIS A N 1
ATOM 1467 C CA . HIS A 1 184 ? -7.169 -9.703 -15.871 1.00 46.97 184 HIS A CA 1
ATOM 1468 C C . HIS A 1 184 ? -7.918 -10.386 -17.022 1.00 46.97 184 HIS A C 1
ATOM 1470 O O . HIS A 1 184 ? -8.764 -11.244 -16.763 1.00 46.97 184 HIS A O 1
ATOM 1476 N N . ALA A 1 185 ? -7.630 -10.027 -18.275 1.00 42.25 185 ALA A N 1
ATOM 1477 C CA . ALA A 1 185 ? -8.249 -10.658 -19.440 1.00 42.25 185 ALA A CA 1
ATOM 1478 C C . ALA A 1 185 ? -7.711 -12.084 -19.683 1.00 42.25 185 ALA A C 1
ATOM 1480 O O . ALA A 1 185 ? -8.437 -12.945 -20.176 1.00 42.25 185 ALA A O 1
ATOM 1481 N N . GLU A 1 186 ? -6.473 -12.362 -19.272 1.00 45.91 186 GLU A N 1
ATOM 1482 C CA . GLU A 1 186 ? -5.733 -13.569 -19.660 1.00 45.91 186 GLU A CA 1
ATOM 1483 C C . GLU A 1 186 ? -5.810 -14.727 -18.655 1.00 45.91 186 GLU A C 1
ATOM 1485 O O . GLU A 1 186 ? -5.858 -15.888 -19.066 1.00 45.91 186 GLU A O 1
ATOM 1490 N N . ARG A 1 187 ? -5.965 -14.457 -17.347 1.00 43.06 187 ARG A N 1
ATOM 1491 C CA . ARG A 1 187 ? -6.170 -15.518 -16.333 1.00 43.06 187 ARG A CA 1
ATOM 1492 C C . ARG A 1 187 ? -7.429 -16.362 -16.585 1.00 43.06 187 ARG A C 1
ATOM 1494 O O . ARG A 1 187 ? -7.501 -17.499 -16.140 1.00 43.06 187 ARG A O 1
ATOM 1501 N N . ARG A 1 188 ? -8.403 -15.815 -17.322 1.00 42.50 188 ARG A N 1
ATOM 1502 C CA . ARG A 1 188 ? -9.662 -16.478 -17.703 1.00 42.50 188 ARG A CA 1
ATOM 1503 C C . ARG A 1 188 ? -9.553 -17.316 -18.987 1.00 42.50 188 ARG A C 1
ATOM 1505 O O . ARG A 1 188 ? -10.442 -18.113 -19.258 1.00 42.50 188 ARG A O 1
ATOM 1512 N N . LEU A 1 189 ? -8.494 -17.128 -19.780 1.00 41.22 189 LEU A N 1
ATOM 1513 C CA . LEU A 1 189 ? -8.262 -17.839 -21.047 1.00 41.22 189 LEU A CA 1
ATOM 1514 C C . LEU A 1 189 ? -7.301 -19.033 -20.900 1.00 41.22 189 LEU A C 1
ATOM 1516 O O . LEU A 1 189 ? -7.308 -19.923 -21.751 1.00 41.22 189 LEU A O 1
ATOM 1520 N N . SER A 1 190 ? -6.523 -19.076 -19.811 1.00 45.88 190 SER A N 1
ATOM 1521 C CA . SER A 1 190 ? -5.523 -20.120 -19.534 1.00 45.88 190 SER A CA 1
ATOM 1522 C C . SER A 1 190 ? -6.117 -21.526 -19.338 1.00 45.88 190 SER A C 1
ATOM 1524 O O . SER A 1 190 ? -5.462 -22.518 -19.638 1.00 45.88 190 SER A O 1
ATOM 1526 N N . GLU A 1 191 ? -7.387 -21.653 -18.941 1.00 50.09 191 GLU A N 1
ATOM 1527 C CA . GLU A 1 191 ? -7.984 -22.974 -18.681 1.00 50.09 191 GLU A CA 1
ATOM 1528 C C . GLU A 1 191 ? -8.313 -23.784 -19.950 1.00 50.09 191 GLU A C 1
ATOM 1530 O O . GLU A 1 191 ? -8.541 -24.983 -19.839 1.00 50.09 191 GLU A O 1
ATOM 1535 N N . ASN A 1 192 ? -8.315 -23.190 -21.157 1.00 42.84 192 ASN A N 1
ATOM 1536 C CA . ASN A 1 192 ? -8.818 -23.889 -22.355 1.00 42.84 192 ASN A CA 1
ATOM 1537 C C . ASN A 1 192 ? -7.980 -23.774 -23.642 1.00 42.84 192 ASN A C 1
ATOM 1539 O O . ASN A 1 192 ? -8.391 -24.334 -24.655 1.00 42.84 192 ASN A O 1
ATOM 1543 N N . ASN A 1 193 ? -6.834 -23.081 -23.674 1.00 43.47 193 ASN A N 1
ATOM 1544 C CA . ASN A 1 193 ? -6.089 -22.905 -24.934 1.00 43.47 193 ASN A CA 1
ATOM 1545 C C . ASN A 1 193 ? -4.563 -22.863 -24.764 1.00 43.47 193 ASN A C 1
ATOM 1547 O O . ASN A 1 193 ? -3.927 -21.819 -24.892 1.00 43.47 193 ASN A O 1
ATOM 1551 N N . PHE A 1 194 ? -3.966 -24.042 -24.591 1.00 48.34 194 PHE A N 1
ATOM 1552 C CA . PHE A 1 194 ? -2.513 -24.239 -24.506 1.00 48.34 194 PHE A CA 1
ATOM 1553 C C . PHE A 1 194 ? -1.747 -23.745 -25.758 1.00 48.34 194 PHE A C 1
ATOM 1555 O O . PHE A 1 194 ? -0.611 -23.296 -25.666 1.00 48.34 194 PHE A O 1
ATOM 1562 N N . ASN A 1 195 ? -2.381 -23.737 -26.940 1.00 43.44 195 ASN A N 1
ATOM 1563 C CA . ASN A 1 195 ? -1.734 -23.359 -28.209 1.00 43.44 195 ASN A CA 1
ATOM 1564 C C . ASN A 1 195 ? -1.741 -21.851 -28.536 1.00 43.44 195 ASN A C 1
ATOM 1566 O O . ASN A 1 195 ? -1.078 -21.440 -29.490 1.00 43.44 195 ASN A O 1
ATOM 1570 N N . LEU A 1 196 ? -2.467 -21.010 -27.786 1.00 43.59 196 LEU A N 1
ATOM 1571 C CA . LEU A 1 196 ? -2.469 -19.552 -28.015 1.00 43.59 196 LEU A CA 1
ATOM 1572 C C . LEU A 1 196 ? -1.383 -18.820 -27.208 1.00 43.59 196 LEU A C 1
ATOM 1574 O O . LEU A 1 196 ? -0.975 -17.722 -27.587 1.00 43.59 196 LEU A O 1
ATOM 1578 N N . ILE A 1 197 ? -0.889 -19.455 -26.141 1.00 47.12 197 ILE A N 1
ATOM 1579 C CA . ILE A 1 197 ? 0.128 -18.920 -25.224 1.00 47.12 197 ILE A CA 1
ATOM 1580 C C . ILE A 1 197 ? 1.470 -18.712 -25.954 1.00 47.12 197 ILE A C 1
ATOM 1582 O O . ILE A 1 197 ? 2.157 -17.725 -25.719 1.00 47.12 197 ILE A O 1
ATOM 1586 N N . LEU A 1 198 ? 1.799 -19.556 -26.940 1.00 39.47 198 LEU A N 1
ATOM 1587 C CA . LEU A 1 198 ? 3.071 -19.472 -27.673 1.00 39.47 198 LEU A CA 1
ATOM 1588 C C . LEU A 1 198 ? 3.093 -18.449 -28.824 1.00 39.47 198 LEU A C 1
ATOM 1590 O O . LEU A 1 198 ? 4.167 -18.104 -29.310 1.00 39.47 198 LEU A O 1
ATOM 1594 N N . ARG A 1 199 ? 1.937 -17.957 -29.294 1.00 40.12 199 ARG A N 1
ATOM 1595 C CA . ARG A 1 199 ? 1.869 -17.044 -30.458 1.00 40.12 199 ARG A CA 1
ATOM 1596 C C . ARG A 1 199 ? 1.677 -15.573 -30.108 1.00 40.12 199 ARG A C 1
ATOM 1598 O O . ARG A 1 199 ? 1.988 -14.725 -30.937 1.00 40.12 199 ARG A O 1
ATOM 1605 N N . ASN A 1 200 ? 1.225 -15.270 -28.895 1.00 36.78 200 ASN A N 1
ATOM 1606 C CA . ASN A 1 200 ? 0.992 -13.904 -28.434 1.00 36.78 200 ASN A CA 1
ATOM 1607 C C . ASN A 1 200 ? 1.972 -13.516 -27.328 1.00 36.78 200 ASN A C 1
ATOM 1609 O O . ASN A 1 200 ? 1.508 -13.119 -26.273 1.00 36.78 200 ASN A O 1
ATOM 1613 N N . ASN A 1 201 ? 3.289 -13.667 -27.552 1.00 40.75 201 ASN A N 1
ATOM 1614 C CA . ASN A 1 201 ? 4.369 -13.011 -26.788 1.00 40.75 201 ASN A CA 1
ATOM 1615 C C . ASN A 1 201 ? 3.972 -12.710 -25.320 1.00 40.75 201 ASN A C 1
ATOM 1617 O O . ASN A 1 201 ? 3.875 -11.550 -24.918 1.00 40.75 201 ASN A O 1
ATOM 1621 N N . PHE A 1 202 ? 3.611 -13.769 -24.578 1.00 46.94 202 PHE A N 1
ATOM 1622 C CA . PHE A 1 202 ? 2.778 -13.747 -23.359 1.00 46.94 202 PHE A CA 1
ATOM 1623 C C . PHE A 1 202 ? 3.587 -13.404 -22.106 1.00 46.94 202 PHE A C 1
ATOM 1625 O O . PHE A 1 202 ? 3.600 -14.075 -21.079 1.00 46.94 202 PHE A O 1
ATOM 1632 N N . TYR A 1 203 ? 4.399 -12.387 -22.296 1.00 50.44 203 TYR A N 1
ATOM 1633 C CA . TYR A 1 203 ? 5.740 -12.340 -21.801 1.00 50.44 203 TYR A CA 1
ATOM 1634 C C . TYR A 1 203 ? 6.037 -10.838 -21.753 1.00 50.44 203 TYR A C 1
ATOM 1636 O O . TYR A 1 203 ? 6.440 -10.218 -22.738 1.00 50.44 203 TYR A O 1
ATOM 1644 N N . PHE A 1 204 ? 5.683 -10.216 -20.627 1.00 67.38 204 PHE A N 1
ATOM 1645 C CA . PHE A 1 204 ? 5.632 -8.764 -20.507 1.00 67.38 204 PHE A CA 1
ATOM 1646 C C . PHE A 1 204 ? 6.862 -8.256 -19.772 1.00 67.38 204 PHE A C 1
ATOM 1648 O O . PHE A 1 204 ? 7.012 -8.445 -18.567 1.00 67.38 204 PHE A O 1
ATOM 1655 N N . ARG A 1 205 ? 7.717 -7.557 -20.520 1.00 78.94 205 ARG A N 1
ATOM 1656 C CA . ARG A 1 205 ? 8.720 -6.675 -19.938 1.00 78.94 205 ARG A CA 1
ATOM 1657 C C . ARG A 1 205 ? 8.140 -5.282 -19.771 1.00 78.94 205 ARG A C 1
ATOM 1659 O O . ARG A 1 205 ? 7.570 -4.737 -20.717 1.00 78.94 205 ARG A O 1
ATOM 1666 N N . PHE A 1 206 ? 8.273 -4.718 -18.582 1.00 87.19 206 PHE A N 1
ATOM 1667 C CA . PHE A 1 206 ? 7.793 -3.377 -18.270 1.00 87.19 206 PHE A CA 1
ATOM 1668 C C . PHE A 1 206 ? 8.673 -2.731 -17.212 1.00 87.19 206 PHE A C 1
ATOM 1670 O O . PHE A 1 206 ? 9.270 -3.417 -16.386 1.00 87.19 206 PHE A O 1
ATOM 1677 N N . ASP A 1 207 ? 8.712 -1.403 -17.212 1.00 91.00 207 ASP A N 1
ATOM 1678 C CA . ASP A 1 207 ? 9.535 -0.670 -16.260 1.00 91.00 207 ASP A CA 1
ATOM 1679 C C . ASP A 1 207 ? 8.723 -0.224 -15.036 1.00 91.00 207 ASP A C 1
ATOM 1681 O O . ASP A 1 207 ? 7.539 0.095 -15.133 1.00 91.00 207 ASP A O 1
ATOM 1685 N N . LEU A 1 208 ? 9.344 -0.194 -13.865 1.00 93.75 208 LEU A N 1
ATOM 1686 C CA . LEU A 1 208 ? 8.775 0.323 -12.630 1.00 93.75 208 LEU A CA 1
ATOM 1687 C C . LEU A 1 208 ? 9.667 1.425 -12.075 1.00 93.75 208 LEU A C 1
ATOM 1689 O O . LEU A 1 208 ? 10.878 1.267 -11.950 1.00 93.75 208 LEU A O 1
ATOM 1693 N N . HIS A 1 209 ? 9.043 2.531 -11.695 1.00 95.06 209 HIS A N 1
ATOM 1694 C CA . HIS A 1 209 ? 9.669 3.596 -10.931 1.00 95.06 209 HIS A CA 1
ATOM 1695 C C . HIS A 1 209 ? 9.467 3.313 -9.448 1.00 95.06 209 HIS A C 1
ATOM 1697 O O . HIS A 1 209 ? 8.337 3.077 -9.022 1.00 95.06 209 HIS A O 1
ATOM 1703 N N . TYR A 1 210 ? 10.541 3.369 -8.670 1.00 95.88 210 TYR A N 1
ATOM 1704 C CA . TYR A 1 210 ? 10.511 3.231 -7.221 1.00 95.88 210 TYR A CA 1
ATOM 1705 C C . TYR A 1 210 ? 11.079 4.478 -6.551 1.00 95.88 210 TYR A C 1
ATOM 1707 O O . TYR A 1 210 ? 12.222 4.839 -6.823 1.00 95.88 210 TYR A O 1
ATOM 1715 N N . TYR A 1 211 ? 10.306 5.104 -5.667 1.00 94.88 211 TYR A N 1
ATOM 1716 C CA . TYR A 1 211 ? 10.743 6.220 -4.829 1.00 94.88 211 TYR A CA 1
ATOM 1717 C C . TYR A 1 211 ? 10.704 5.815 -3.357 1.00 94.88 211 TYR A C 1
ATOM 1719 O O . TYR A 1 211 ? 9.656 5.379 -2.881 1.00 94.88 211 TYR A O 1
ATOM 1727 N N . SER A 1 212 ? 11.812 5.979 -2.631 1.00 91.31 212 SER A N 1
ATOM 1728 C CA . SER A 1 212 ? 11.825 5.795 -1.172 1.00 91.31 212 SER A CA 1
ATOM 1729 C C . SER A 1 212 ? 11.475 7.091 -0.440 1.00 91.31 212 SER A C 1
ATOM 1731 O O . SER A 1 212 ? 11.695 8.187 -0.959 1.00 91.31 212 SER A O 1
ATOM 1733 N N . CYS A 1 213 ? 11.002 6.981 0.805 1.00 85.00 213 CYS A N 1
ATOM 1734 C CA . CYS A 1 213 ? 10.807 8.143 1.680 1.00 85.00 213 CYS A CA 1
ATOM 1735 C C . CYS A 1 213 ? 12.103 8.941 1.930 1.00 85.00 213 CYS A C 1
ATOM 1737 O O . CYS A 1 213 ? 12.042 10.143 2.164 1.00 85.00 213 CYS A O 1
ATOM 1739 N N . GLY A 1 214 ? 13.272 8.302 1.807 1.00 82.81 214 GLY A N 1
ATOM 1740 C CA . GLY A 1 214 ? 14.584 8.959 1.869 1.00 82.81 214 GLY A CA 1
ATOM 1741 C C . GLY A 1 214 ? 14.988 9.731 0.603 1.00 82.81 214 GLY A C 1
ATOM 1742 O O . GLY A 1 214 ? 16.110 10.222 0.533 1.00 82.81 214 GLY A O 1
ATOM 1743 N N . GLY A 1 215 ? 14.122 9.817 -0.413 1.00 83.38 215 GLY A N 1
ATOM 1744 C CA . GLY A 1 215 ? 14.368 10.578 -1.643 1.00 83.38 215 GLY A CA 1
ATOM 1745 C C . GLY A 1 215 ? 15.146 9.830 -2.731 1.00 83.38 215 GLY A C 1
ATOM 1746 O O . GLY A 1 215 ? 15.486 10.426 -3.753 1.00 83.38 215 GLY A O 1
ATOM 1747 N N . SER A 1 216 ? 15.420 8.532 -2.555 1.00 88.06 216 SER A N 1
ATOM 1748 C CA . SER A 1 216 ? 16.056 7.727 -3.606 1.00 88.06 216 SER A CA 1
ATOM 1749 C C . SER A 1 216 ? 15.060 7.390 -4.717 1.00 88.06 216 SER A C 1
ATOM 1751 O O . SER A 1 216 ? 13.890 7.125 -4.437 1.00 88.06 216 SER A O 1
ATOM 1753 N N . HIS A 1 217 ? 15.527 7.367 -5.967 1.00 92.75 217 HIS A N 1
ATOM 1754 C CA . HIS A 1 217 ? 14.735 6.970 -7.132 1.00 92.75 217 HIS A CA 1
ATOM 1755 C C . HIS A 1 217 ? 15.452 5.862 -7.905 1.00 92.75 217 HIS A C 1
ATOM 1757 O O . HIS A 1 217 ? 16.604 6.025 -8.296 1.00 92.75 217 HIS A O 1
ATOM 1763 N N . ASN A 1 218 ? 14.758 4.748 -8.139 1.00 91.25 218 ASN A N 1
ATOM 1764 C CA . ASN A 1 218 ? 15.246 3.620 -8.926 1.00 91.25 218 ASN A CA 1
ATOM 1765 C C . ASN A 1 218 ? 14.296 3.328 -10.095 1.00 91.25 218 ASN A C 1
ATOM 1767 O O . ASN A 1 218 ? 13.073 3.394 -9.945 1.00 91.25 218 ASN A O 1
ATOM 1771 N N . LEU A 1 219 ? 14.859 2.982 -11.254 1.00 92.75 219 LEU A N 1
ATOM 1772 C CA . LEU A 1 219 ? 14.116 2.500 -12.418 1.00 92.75 219 LEU A CA 1
ATOM 1773 C C . LEU A 1 219 ? 14.447 1.024 -12.656 1.00 92.75 219 LEU A C 1
ATOM 1775 O O . LEU A 1 219 ? 15.598 0.661 -12.900 1.00 92.75 219 LEU A O 1
ATOM 1779 N N . LEU A 1 220 ? 13.428 0.178 -12.595 1.00 91.69 220 LEU A N 1
ATOM 1780 C CA . LEU A 1 220 ? 13.535 -1.277 -12.632 1.00 91.69 220 LEU A CA 1
ATOM 1781 C C . LEU A 1 220 ? 12.887 -1.795 -13.909 1.00 91.69 220 LEU A C 1
ATOM 1783 O O . LEU A 1 220 ? 11.734 -1.471 -14.151 1.00 91.69 220 LEU A O 1
ATOM 1787 N N . SER A 1 221 ? 13.564 -2.627 -14.690 1.00 90.19 221 SER A N 1
ATOM 1788 C CA . SER A 1 221 ? 12.944 -3.352 -15.798 1.00 90.19 221 SER A CA 1
ATOM 1789 C C . SER A 1 221 ? 12.577 -4.750 -15.317 1.00 90.19 221 SER A C 1
ATOM 1791 O O . SER A 1 221 ? 13.454 -5.546 -14.984 1.00 90.19 221 SER A O 1
ATOM 1793 N N . ILE A 1 222 ? 11.280 -5.026 -15.242 1.00 88.88 222 ILE A N 1
ATOM 1794 C CA . ILE A 1 222 ? 10.732 -6.300 -14.786 1.00 88.88 222 ILE A CA 1
ATOM 1795 C C . ILE A 1 222 ? 10.467 -7.155 -16.007 1.00 88.88 222 ILE A C 1
ATOM 1797 O O . ILE A 1 222 ? 9.714 -6.743 -16.888 1.00 88.88 222 ILE A O 1
ATOM 1801 N N . ASP A 1 223 ? 11.071 -8.335 -16.055 1.00 85.12 223 ASP A N 1
ATOM 1802 C CA . ASP A 1 223 ? 10.889 -9.292 -17.133 1.00 85.12 223 ASP A CA 1
ATOM 1803 C C . ASP A 1 223 ? 10.252 -10.573 -16.579 1.00 85.12 223 ASP A C 1
ATOM 1805 O O . ASP A 1 223 ? 10.894 -11.365 -15.895 1.00 85.12 223 ASP A O 1
ATOM 1809 N N . THR A 1 224 ? 8.961 -10.779 -16.849 1.00 77.69 224 THR A N 1
ATOM 1810 C CA . THR A 1 224 ? 8.231 -11.974 -16.390 1.00 77.69 224 THR A CA 1
ATOM 1811 C C . THR A 1 224 ? 8.375 -13.151 -17.361 1.00 77.69 224 THR A C 1
ATOM 1813 O O . THR A 1 224 ? 7.512 -14.027 -17.377 1.00 77.69 224 THR A O 1
ATOM 1816 N N . ARG A 1 225 ? 9.377 -13.121 -18.254 1.00 64.44 225 ARG A N 1
ATOM 1817 C CA . ARG A 1 225 ? 9.513 -14.063 -19.377 1.00 64.44 225 ARG A CA 1
ATOM 1818 C C . ARG A 1 225 ? 10.433 -15.235 -19.156 1.00 64.44 225 ARG A C 1
ATOM 1820 O O . ARG A 1 225 ? 10.622 -16.047 -20.057 1.00 64.44 225 ARG A O 1
ATOM 1827 N N . TYR A 1 226 ? 11.047 -15.275 -17.992 1.00 53.19 226 TYR A N 1
ATOM 1828 C CA . TYR A 1 226 ? 12.098 -16.219 -17.720 1.00 53.19 226 TYR A CA 1
ATOM 1829 C C . TYR A 1 226 ? 11.498 -17.584 -17.360 1.00 53.19 226 TYR A C 1
ATOM 1831 O O . TYR A 1 226 ? 11.414 -17.956 -16.197 1.00 53.19 226 TYR A O 1
ATOM 1839 N N . GLU A 1 227 ? 11.047 -18.331 -18.371 1.00 51.62 227 GLU A N 1
ATOM 1840 C CA . GLU A 1 227 ? 11.017 -19.788 -18.277 1.00 51.62 227 GLU A CA 1
ATOM 1841 C C . GLU A 1 227 ? 12.418 -20.297 -18.606 1.00 51.62 227 GLU A C 1
ATOM 1843 O O . GLU A 1 227 ? 12.900 -20.164 -19.734 1.00 51.62 227 GLU A O 1
ATOM 1848 N N . GLU A 1 228 ? 13.056 -20.907 -17.615 1.00 46.31 228 GLU A N 1
ATOM 1849 C CA . GLU A 1 228 ? 14.228 -21.754 -17.778 1.00 46.31 228 GLU A CA 1
ATOM 1850 C C . GLU A 1 228 ? 13.879 -22.905 -18.740 1.00 46.31 228 GLU A C 1
ATOM 1852 O O . GLU A 1 228 ? 13.419 -23.976 -18.351 1.00 46.31 228 GLU A O 1
ATOM 1857 N N . SER A 1 229 ? 14.004 -22.676 -20.043 1.00 41.41 229 SER A N 1
ATOM 1858 C CA . SER A 1 229 ? 13.736 -23.700 -21.044 1.00 41.41 229 SER A CA 1
ATOM 1859 C C . SER A 1 229 ? 14.802 -23.661 -22.136 1.00 41.41 229 SER A C 1
ATOM 1861 O O . SER A 1 229 ? 15.005 -22.645 -22.795 1.00 41.41 229 SER A O 1
ATOM 1863 N N . LEU A 1 230 ? 15.444 -24.827 -22.331 1.00 42.25 230 LEU A N 1
ATOM 1864 C CA . LEU A 1 230 ? 16.374 -25.225 -23.410 1.00 42.25 230 LEU A CA 1
ATOM 1865 C C . LEU A 1 230 ? 17.885 -25.320 -23.096 1.00 42.25 230 LEU A C 1
ATOM 1867 O O . LEU A 1 230 ? 18.689 -25.309 -24.026 1.00 42.25 230 LEU A O 1
ATOM 1871 N N . ALA A 1 231 ? 18.298 -25.562 -21.849 1.00 37.91 231 ALA A N 1
ATOM 1872 C CA . ALA A 1 231 ? 19.586 -26.221 -21.596 1.00 37.91 231 ALA A CA 1
ATOM 1873 C C . ALA A 1 231 ? 19.357 -27.726 -21.394 1.00 37.91 231 ALA A C 1
ATOM 1875 O O . ALA A 1 231 ? 19.114 -28.211 -20.294 1.00 37.91 231 ALA A O 1
ATOM 1876 N N . GLY A 1 232 ? 19.387 -28.481 -22.492 1.00 42.09 232 GLY A N 1
ATOM 1877 C CA . GLY A 1 232 ? 19.552 -29.926 -22.412 1.00 42.09 232 GLY A CA 1
ATOM 1878 C C . GLY A 1 232 ? 20.916 -30.239 -21.801 1.00 42.09 232 GLY A C 1
ATOM 1879 O O . GLY A 1 232 ? 21.941 -29.972 -22.420 1.00 42.09 232 GLY A O 1
ATOM 1880 N N . GLY A 1 233 ? 20.925 -30.809 -20.603 1.00 35.22 233 GLY A N 1
ATOM 1881 C CA . GLY A 1 233 ? 22.142 -31.295 -19.968 1.00 35.22 233 GLY A CA 1
ATOM 1882 C C . GLY A 1 233 ? 21.932 -31.502 -18.481 1.00 35.22 233 GLY A C 1
ATOM 1883 O O . GLY A 1 233 ? 21.574 -30.569 -17.778 1.00 35.22 233 GLY A O 1
ATOM 1884 N N . ASN A 1 234 ? 22.122 -32.743 -18.037 1.00 39.69 234 ASN A N 1
ATOM 1885 C CA . ASN A 1 234 ? 22.238 -33.134 -16.637 1.00 39.69 234 ASN A CA 1
ATOM 1886 C C . ASN A 1 234 ? 22.927 -32.053 -15.796 1.00 39.69 234 ASN A C 1
ATOM 1888 O O . ASN A 1 234 ? 24.049 -31.684 -16.118 1.00 39.69 234 ASN A O 1
ATOM 1892 N N . GLU A 1 235 ? 22.304 -31.635 -14.700 1.00 36.19 235 GLU A N 1
ATOM 1893 C CA . GLU A 1 235 ? 22.840 -31.765 -13.343 1.00 36.19 235 GLU A CA 1
ATOM 1894 C C . GLU A 1 235 ? 21.933 -31.037 -12.346 1.00 36.19 235 GLU A C 1
ATOM 1896 O O . GLU A 1 235 ? 21.313 -30.014 -12.615 1.00 36.19 235 GLU A O 1
ATOM 1901 N N . SER A 1 236 ? 21.812 -31.640 -11.175 1.00 44.72 236 SER A N 1
ATOM 1902 C CA . SER A 1 236 ? 21.172 -31.102 -9.986 1.00 44.72 236 SER A CA 1
ATOM 1903 C C . SER A 1 236 ? 21.880 -29.824 -9.505 1.00 44.72 236 SER A C 1
ATOM 1905 O O . SER A 1 236 ? 22.824 -29.914 -8.726 1.00 44.72 236 SER A O 1
ATOM 1907 N N . SER A 1 237 ? 21.423 -28.653 -9.950 1.00 38.03 237 SER A N 1
ATOM 1908 C CA . SER A 1 237 ? 21.796 -27.314 -9.451 1.00 38.03 237 SER A CA 1
ATOM 1909 C C . SER A 1 237 ? 20.967 -26.277 -10.219 1.00 38.03 237 SER A C 1
ATOM 1911 O O . SER A 1 237 ? 20.912 -26.373 -11.432 1.00 38.03 237 SER A O 1
ATOM 1913 N N . GLY A 1 238 ? 20.309 -25.273 -9.661 1.00 35.53 238 GLY A N 1
ATOM 1914 C CA . GLY A 1 238 ? 20.221 -24.805 -8.296 1.00 35.53 238 GLY A CA 1
ATOM 1915 C C . GLY A 1 238 ? 18.990 -23.904 -8.203 1.00 35.53 238 GLY A C 1
ATOM 1916 O O . GLY A 1 238 ? 18.696 -23.147 -9.121 1.00 35.53 238 GLY A O 1
ATOM 1917 N N . ARG A 1 239 ? 18.266 -23.976 -7.082 1.00 40.12 239 ARG A N 1
ATOM 1918 C CA . ARG A 1 239 ? 17.521 -22.801 -6.621 1.00 40.12 239 ARG A CA 1
ATOM 1919 C C . ARG A 1 239 ? 18.573 -21.708 -6.503 1.00 40.12 239 ARG A C 1
ATOM 1921 O O . ARG A 1 239 ? 19.405 -21.808 -5.603 1.00 40.12 239 ARG A O 1
ATOM 1928 N N . GLU A 1 240 ? 18.621 -20.769 -7.444 1.00 44.69 240 GLU A N 1
ATOM 1929 C CA . GLU A 1 240 ? 19.435 -19.577 -7.253 1.00 44.69 240 GLU A CA 1
ATOM 1930 C C . GLU A 1 240 ? 18.985 -18.978 -5.930 1.00 44.69 240 GLU A C 1
ATOM 1932 O O . GLU A 1 240 ? 17.809 -18.693 -5.697 1.00 44.69 240 GLU A O 1
ATOM 1937 N N . ASP A 1 241 ? 19.923 -18.978 -5.001 1.00 44.56 241 ASP A N 1
ATOM 1938 C CA . ASP A 1 241 ? 19.680 -18.682 -3.615 1.00 44.56 241 ASP A CA 1
ATOM 1939 C C . ASP A 1 241 ? 19.284 -17.200 -3.566 1.00 44.56 241 ASP A C 1
ATOM 1941 O O . ASP A 1 241 ? 20.139 -16.315 -3.616 1.00 44.56 241 ASP A O 1
ATOM 1945 N N . HIS A 1 242 ? 17.978 -16.901 -3.488 1.00 51.12 242 HIS A N 1
ATOM 1946 C CA . HIS A 1 242 ? 17.454 -15.538 -3.283 1.00 51.12 242 HIS A CA 1
ATOM 1947 C C . HIS A 1 242 ? 18.046 -14.866 -2.024 1.00 51.12 242 HIS A C 1
ATOM 1949 O O . HIS A 1 242 ? 17.767 -13.701 -1.740 1.00 51.12 242 HIS A O 1
ATOM 1955 N N . THR A 1 243 ? 18.877 -15.579 -1.264 1.00 52.72 243 THR A N 1
ATOM 1956 C CA . THR A 1 243 ? 19.810 -15.084 -0.256 1.00 52.72 243 THR A CA 1
ATOM 1957 C C . THR A 1 243 ? 20.603 -13.857 -0.725 1.00 52.72 243 THR A C 1
ATOM 1959 O O . THR A 1 243 ? 20.798 -12.957 0.087 1.00 52.72 243 THR A O 1
ATOM 1962 N N . SER A 1 244 ? 20.987 -13.746 -2.008 1.00 66.25 244 SER A N 1
ATOM 1963 C CA . SER A 1 244 ? 21.693 -12.558 -2.533 1.00 66.25 244 SER A CA 1
ATOM 1964 C C . SER A 1 244 ? 20.790 -11.455 -3.099 1.00 66.25 244 SER A C 1
ATOM 1966 O O . SER A 1 244 ? 21.304 -10.419 -3.515 1.00 66.25 244 SER A O 1
ATOM 1968 N N . ALA A 1 245 ? 19.470 -11.659 -3.149 1.00 79.62 245 ALA A N 1
ATOM 1969 C CA . ALA A 1 245 ? 18.547 -10.651 -3.659 1.00 79.62 245 ALA A CA 1
ATOM 1970 C C . ALA A 1 245 ? 18.422 -9.481 -2.671 1.00 79.62 245 ALA A C 1
ATOM 1972 O O . ALA A 1 245 ? 18.295 -9.671 -1.455 1.00 79.62 245 ALA A O 1
ATOM 1973 N N . THR A 1 246 ? 18.415 -8.265 -3.206 1.00 88.88 246 THR A N 1
ATOM 1974 C CA . THR A 1 246 ? 18.170 -7.041 -2.438 1.00 88.88 246 THR A CA 1
ATOM 1975 C C . THR A 1 246 ? 16.767 -7.063 -1.809 1.00 88.88 246 THR A C 1
ATOM 1977 O O . THR A 1 246 ? 15.853 -7.703 -2.344 1.00 88.88 246 THR A O 1
ATOM 1980 N N . PRO A 1 247 ? 16.530 -6.326 -0.708 1.00 90.38 247 PRO A N 1
ATOM 1981 C CA . PRO A 1 247 ? 15.193 -6.173 -0.127 1.00 90.38 247 PRO A CA 1
ATOM 1982 C C . PRO A 1 247 ? 14.115 -5.777 -1.146 1.00 90.38 247 PRO A C 1
ATOM 1984 O O . PRO A 1 247 ? 13.008 -6.315 -1.130 1.00 90.38 247 PRO A O 1
ATOM 1987 N N . LEU A 1 248 ? 14.447 -4.872 -2.075 1.00 91.50 248 LEU A N 1
ATOM 1988 C CA . LEU A 1 248 ? 13.503 -4.399 -3.087 1.00 91.50 248 LEU A CA 1
ATOM 1989 C C . LEU A 1 248 ? 13.196 -5.474 -4.140 1.00 91.50 248 LEU A C 1
ATOM 1991 O O . LEU A 1 248 ? 12.044 -5.603 -4.547 1.00 91.50 248 LEU A O 1
ATOM 1995 N N . GLU A 1 249 ? 14.176 -6.282 -4.548 1.00 92.00 249 GLU A N 1
ATOM 1996 C CA . GLU A 1 249 ? 13.924 -7.456 -5.398 1.00 92.00 249 GLU A CA 1
ATOM 1997 C C . GLU A 1 249 ? 13.010 -8.452 -4.691 1.00 92.00 249 GLU A C 1
ATOM 1999 O O . GLU A 1 249 ? 11.987 -8.853 -5.248 1.00 92.00 249 GLU A O 1
ATOM 2004 N N . LYS A 1 250 ? 13.304 -8.787 -3.429 1.00 91.75 250 LYS A N 1
ATOM 2005 C CA . LYS A 1 250 ? 12.455 -9.678 -2.625 1.00 91.75 250 LYS A CA 1
ATOM 2006 C C . LYS A 1 250 ? 11.026 -9.137 -2.506 1.00 91.75 250 LYS A C 1
ATOM 2008 O O . LYS A 1 250 ? 10.070 -9.900 -2.658 1.00 91.75 250 LYS A O 1
ATOM 2013 N N . LEU A 1 251 ? 10.859 -7.821 -2.343 1.00 93.00 251 LEU A N 1
ATOM 2014 C CA . LEU A 1 251 ? 9.554 -7.161 -2.387 1.00 93.00 251 LEU A CA 1
ATOM 2015 C C . LEU A 1 251 ? 8.848 -7.347 -3.738 1.00 93.00 251 LEU A C 1
ATOM 2017 O O . LEU A 1 251 ? 7.663 -7.686 -3.760 1.00 93.00 251 LEU A O 1
ATOM 2021 N N . ILE A 1 252 ? 9.537 -7.137 -4.862 1.00 91.88 252 ILE A N 1
ATOM 2022 C CA . ILE A 1 252 ? 8.976 -7.322 -6.212 1.00 91.88 252 ILE A CA 1
ATOM 2023 C C . ILE A 1 252 ? 8.498 -8.766 -6.391 1.00 91.88 252 ILE A C 1
ATOM 2025 O O . ILE A 1 252 ? 7.369 -8.985 -6.849 1.00 91.88 252 ILE A O 1
ATOM 2029 N N . HIS A 1 253 ? 9.286 -9.741 -5.937 1.00 89.44 253 HIS A N 1
ATOM 2030 C CA . HIS A 1 253 ? 8.940 -11.161 -5.985 1.00 89.44 253 HIS A CA 1
ATOM 2031 C C . HIS A 1 253 ? 7.702 -11.519 -5.150 1.00 89.44 253 HIS A C 1
ATOM 2033 O O . HIS A 1 253 ? 6.991 -12.467 -5.483 1.00 89.44 253 HIS A O 1
ATOM 2039 N N . THR A 1 254 ? 7.322 -10.721 -4.141 1.00 88.12 254 THR A N 1
ATOM 2040 C CA . THR A 1 254 ? 6.037 -10.934 -3.437 1.00 88.12 254 THR A CA 1
ATOM 2041 C C . THR A 1 254 ? 4.820 -10.792 -4.358 1.00 88.12 254 THR A C 1
ATOM 2043 O O . THR A 1 254 ? 3.735 -11.299 -4.040 1.00 88.12 254 THR A O 1
ATOM 2046 N N . LYS A 1 255 ? 4.969 -10.088 -5.487 1.00 86.94 255 LYS A N 1
ATOM 2047 C CA . LYS A 1 255 ? 3.923 -9.868 -6.489 1.00 86.94 255 LYS A CA 1
ATOM 2048 C C . LYS A 1 255 ? 4.206 -10.590 -7.805 1.00 86.94 255 LYS A C 1
ATOM 2050 O O . LYS A 1 255 ? 3.270 -11.128 -8.395 1.00 86.94 255 LYS A O 1
ATOM 2055 N N . TRP A 1 256 ? 5.449 -10.566 -8.266 1.00 87.50 256 TRP A N 1
ATOM 2056 C CA . TRP A 1 256 ? 5.899 -11.193 -9.503 1.00 87.50 256 TRP A CA 1
ATOM 2057 C C . TRP A 1 256 ? 6.968 -12.238 -9.172 1.00 87.50 256 TRP A C 1
ATOM 2059 O O . TRP A 1 256 ? 8.157 -11.974 -9.308 1.00 87.50 256 TRP A O 1
ATOM 2069 N N . GLN A 1 257 ? 6.522 -13.398 -8.681 1.00 82.25 257 GLN A N 1
ATOM 2070 C CA . GLN A 1 257 ? 7.375 -14.433 -8.079 1.00 82.25 257 GLN A CA 1
ATOM 2071 C C . GLN A 1 257 ? 8.550 -14.839 -8.974 1.00 82.25 257 GLN A C 1
ATOM 2073 O O . GLN A 1 257 ? 9.680 -14.825 -8.503 1.00 82.25 257 GLN A O 1
ATOM 2078 N N . ASP A 1 258 ? 8.308 -15.049 -10.265 1.00 80.31 258 ASP A N 1
ATOM 2079 C CA . ASP A 1 258 ? 9.320 -15.557 -11.202 1.00 80.31 258 ASP A CA 1
ATOM 2080 C C . ASP A 1 258 ? 9.903 -14.466 -12.120 1.00 80.31 258 ASP A C 1
ATOM 2082 O O . ASP A 1 258 ? 10.433 -14.749 -13.192 1.00 80.31 258 ASP A O 1
ATOM 2086 N N . ALA A 1 259 ? 9.751 -13.186 -11.764 1.00 84.06 259 ALA A N 1
ATOM 2087 C CA . ALA A 1 259 ? 10.236 -12.104 -12.613 1.00 84.06 259 ALA A CA 1
ATOM 2088 C C . ALA A 1 259 ? 11.730 -11.849 -12.436 1.00 84.06 259 ALA A C 1
ATOM 2090 O O . ALA A 1 259 ? 12.204 -11.651 -11.324 1.00 84.06 259 ALA A O 1
ATOM 2091 N N . HIS A 1 260 ? 12.452 -11.725 -13.544 1.00 86.50 260 HIS A N 1
ATOM 2092 C CA . HIS A 1 260 ? 13.821 -11.241 -13.515 1.00 86.50 260 HIS A CA 1
ATOM 2093 C C . HIS A 1 260 ? 13.828 -9.710 -13.395 1.00 86.50 260 HIS A C 1
ATOM 2095 O O . HIS A 1 260 ? 13.170 -9.005 -14.170 1.00 86.50 260 HIS A O 1
ATOM 2101 N N . VAL A 1 261 ? 14.572 -9.184 -12.422 1.00 89.25 261 VAL A N 1
ATOM 2102 C CA . VAL A 1 261 ? 14.657 -7.746 -12.142 1.00 89.25 261 VAL A CA 1
ATOM 2103 C C . VAL A 1 261 ? 15.966 -7.200 -12.702 1.00 89.25 261 VAL A C 1
ATOM 2105 O O . VAL A 1 261 ? 17.051 -7.631 -12.328 1.00 89.25 261 VAL A O 1
ATOM 2108 N N . HIS A 1 262 ? 15.877 -6.232 -13.612 1.00 88.19 262 HIS A N 1
ATOM 2109 C CA . HIS A 1 262 ? 17.041 -5.508 -14.116 1.00 88.19 262 HIS A CA 1
ATOM 2110 C C . HIS A 1 262 ? 17.052 -4.075 -13.591 1.00 88.19 262 HIS A C 1
ATOM 2112 O O . HIS A 1 262 ? 16.109 -3.313 -13.804 1.00 88.19 262 HIS A O 1
ATOM 2118 N N . TRP A 1 263 ? 18.153 -3.676 -12.966 1.00 85.50 263 TRP A N 1
ATOM 2119 C CA . TRP A 1 263 ? 18.359 -2.306 -12.510 1.00 85.50 263 TRP A CA 1
ATOM 2120 C C . TRP A 1 263 ? 18.808 -1.425 -13.668 1.00 85.50 263 TRP A C 1
ATOM 2122 O O . TRP A 1 263 ? 19.809 -1.699 -14.331 1.00 85.50 263 TRP A O 1
ATOM 2132 N N . THR A 1 264 ? 18.083 -0.338 -13.909 1.00 70.69 264 THR A N 1
ATOM 2133 C CA . THR A 1 264 ? 18.476 0.670 -14.897 1.00 70.69 264 THR A CA 1
ATOM 2134 C C . THR A 1 264 ? 19.328 1.717 -14.179 1.00 70.69 264 THR A C 1
ATOM 2136 O O . THR A 1 264 ? 18.848 2.794 -13.837 1.00 70.69 264 THR A O 1
ATOM 2139 N N . GLY A 1 265 ? 20.578 1.365 -13.858 1.00 63.94 265 GLY A N 1
ATOM 2140 C CA . GLY A 1 265 ? 21.496 2.201 -13.074 1.00 63.94 265 GLY A CA 1
ATOM 2141 C C . GLY A 1 265 ? 22.307 1.406 -12.046 1.00 63.94 265 GLY A C 1
ATOM 2142 O O . GLY A 1 265 ? 22.440 0.190 -12.160 1.00 63.94 265 GLY A O 1
ATOM 2143 N N . GLN A 1 266 ? 22.866 2.094 -11.047 1.00 51.50 266 GLN A N 1
ATOM 2144 C CA . GLN A 1 266 ? 23.543 1.448 -9.921 1.00 51.50 266 GLN A CA 1
ATOM 2145 C C . GLN A 1 266 ? 22.481 0.869 -8.976 1.00 51.50 266 GLN A C 1
ATOM 2147 O O . GLN A 1 266 ? 21.603 1.604 -8.530 1.00 51.50 266 GLN A O 1
ATOM 2152 N N . ALA A 1 267 ? 22.533 -0.438 -8.704 1.00 56.53 267 ALA A N 1
ATOM 2153 C CA . ALA A 1 267 ? 21.622 -1.064 -7.750 1.00 56.53 267 ALA A CA 1
ATOM 2154 C C . ALA A 1 267 ? 21.793 -0.422 -6.354 1.00 56.53 267 ALA A C 1
ATOM 2156 O O . ALA A 1 267 ? 22.930 -0.112 -5.974 1.00 56.53 267 ALA A O 1
ATOM 2157 N N . PRO A 1 268 ? 20.705 -0.203 -5.593 1.00 55.88 268 PRO A N 1
ATOM 2158 C CA . PRO A 1 268 ? 20.787 0.261 -4.221 1.00 55.88 268 PRO A CA 1
ATOM 2159 C C . PRO A 1 268 ? 21.591 -0.760 -3.421 1.00 55.88 268 PRO A C 1
ATOM 2161 O O . PRO A 1 268 ? 21.355 -1.966 -3.499 1.00 55.88 268 PRO A O 1
ATOM 2164 N N . VAL A 1 269 ? 22.595 -0.256 -2.710 1.00 47.62 269 VAL A N 1
ATOM 2165 C CA . VAL A 1 269 ? 23.468 -1.083 -1.880 1.00 47.62 269 VAL A CA 1
ATOM 2166 C C . VAL A 1 269 ? 22.630 -1.638 -0.727 1.00 47.62 269 VAL A C 1
ATOM 2168 O O . VAL A 1 269 ? 21.851 -0.890 -0.134 1.00 47.62 269 VAL A O 1
ATOM 2171 N N . ALA A 1 270 ? 22.757 -2.947 -0.501 1.00 43.12 270 ALA A N 1
ATOM 2172 C CA . ALA A 1 270 ? 22.092 -3.693 0.565 1.00 43.12 270 ALA A CA 1
ATOM 2173 C C . ALA A 1 270 ? 22.457 -3.178 1.963 1.00 43.12 270 ALA A C 1
ATOM 2175 O O . ALA A 1 270 ? 23.608 -2.707 2.137 1.00 43.12 270 ALA A O 1
#

Sequence (270 aa):
MALLPIEDKLYVGHFHFFPNKTSYLCISGNCNLFYYFYLFIFFQFEDEPGPGSLLILYSAVFTRGIPRVKADLDIEKGQLVTSVEEGSHCIVTLMLTGRATPYLHNGVVYVGDEDHYAMPQFGILTRSEVGFLVWDEGAEAKVEESRQPGSRLKTPSLPVWVTSCAGHYGVLFNTNRELLRNYHAERRLSENNFNLILRNNFYFRFDLHYYSCGGSHNLLSIDTRYEESLAGGNESSGREDHTSATPLEKLIHTKWQDAHVHWTGQAPVA

Radius of gyration: 22.98 Å; chains: 1; bounding box: 43×61×80 Å